Protein AF-A0A1Y2T5L2-F1 (afdb_monomer_lite)

pLDDT: mean 70.31, std 18.97, range [30.05, 97.12]

Organism: Symbiobacterium thermophilum (NCBI:txid2734)

Structure (mmCIF, N/CA/C/O backbone):
data_AF-A0A1Y2T5L2-F1
#
_entry.id   AF-A0A1Y2T5L2-F1
#
loop_
_atom_site.group_PDB
_atom_site.id
_atom_site.type_symbol
_atom_site.label_atom_id
_atom_site.label_alt_id
_atom_site.label_comp_id
_atom_site.label_asym_id
_atom_site.label_entity_id
_atom_site.label_seq_id
_atom_site.pdbx_PDB_ins_code
_atom_site.Cartn_x
_atom_site.Cartn_y
_atom_site.Cartn_z
_atom_site.occupancy
_atom_site.B_iso_or_equiv
_atom_site.auth_seq_id
_atom_site.auth_comp_id
_atom_site.auth_asym_id
_atom_site.auth_atom_id
_atom_site.pdbx_PDB_model_num
ATOM 1 N N . MET A 1 1 ? -7.684 2.996 -17.288 1.00 30.05 1 MET A N 1
ATOM 2 C CA . MET A 1 1 ? -8.161 1.602 -17.383 1.00 30.05 1 MET A CA 1
ATOM 3 C C . MET A 1 1 ? -8.360 1.089 -15.974 1.00 30.05 1 MET A C 1
ATOM 5 O O . MET A 1 1 ? -7.472 1.297 -15.152 1.00 30.05 1 MET A O 1
ATOM 9 N N . ASP A 1 2 ? -9.529 0.521 -15.686 1.00 35.41 2 ASP A N 1
ATOM 10 C CA . ASP A 1 2 ? -9.796 -0.145 -14.413 1.00 35.41 2 ASP A CA 1
ATOM 11 C C . ASP A 1 2 ? -8.797 -1.298 -14.242 1.00 35.41 2 ASP A C 1
ATOM 13 O O . ASP A 1 2 ? -8.728 -2.192 -15.078 1.00 35.41 2 ASP A O 1
ATOM 17 N N . LYS A 1 3 ? -7.963 -1.221 -13.201 1.00 44.25 3 LYS A N 1
ATOM 18 C CA . LYS A 1 3 ? -6.982 -2.259 -12.862 1.00 44.25 3 LYS A CA 1
ATOM 19 C C . LYS A 1 3 ? -7.537 -3.223 -11.809 1.00 44.25 3 LYS A C 1
ATOM 21 O O . LYS A 1 3 ? -6.756 -3.808 -11.062 1.00 44.25 3 LYS A O 1
ATOM 26 N N . SER A 1 4 ? -8.848 -3.285 -11.593 1.00 46.00 4 SER A N 1
ATOM 27 C CA . SER A 1 4 ? -9.469 -4.311 -10.750 1.00 46.00 4 SER A CA 1
ATOM 28 C C . SER A 1 4 ? -9.164 -5.716 -11.295 1.00 46.00 4 SER A C 1
ATOM 30 O O . SER A 1 4 ? -8.756 -5.874 -12.445 1.00 46.00 4 SER A O 1
ATOM 32 N N . HIS A 1 5 ? -9.274 -6.739 -10.443 1.00 49.31 5 HIS A N 1
ATOM 33 C CA . HIS A 1 5 ? -9.077 -8.124 -10.873 1.00 49.31 5 HIS A CA 1
ATOM 34 C C . HIS A 1 5 ? -10.083 -8.451 -12.000 1.00 49.31 5 HIS A C 1
ATOM 36 O O . HIS A 1 5 ? -11.286 -8.269 -11.777 1.00 49.31 5 HIS A O 1
ATOM 42 N N . PRO A 1 6 ? -9.643 -8.953 -13.175 1.00 50.06 6 PRO A N 1
ATOM 43 C CA . PRO A 1 6 ? -10.551 -9.348 -14.254 1.00 50.06 6 PRO A CA 1
ATOM 44 C C . PRO A 1 6 ? -11.437 -10.496 -13.758 1.00 50.06 6 PRO A C 1
ATOM 46 O O . PRO A 1 6 ? -10.914 -11.467 -13.233 1.00 50.06 6 PRO A O 1
ATOM 49 N N . GLY A 1 7 ? -12.763 -10.362 -13.815 1.00 49.72 7 GLY A N 1
ATOM 50 C CA . GLY A 1 7 ? -13.712 -11.285 -13.171 1.00 49.72 7 GLY A CA 1
ATOM 51 C C . GLY A 1 7 ? -13.422 -12.788 -13.358 1.00 49.72 7 GLY A C 1
ATOM 52 O O . GLY A 1 7 ? -12.797 -13.206 -14.327 1.00 49.72 7 GLY A O 1
ATOM 53 N N . LEU A 1 8 ? -13.884 -13.593 -12.396 1.00 51.19 8 LEU A N 1
ATOM 54 C CA . LEU A 1 8 ? -13.650 -15.042 -12.324 1.00 51.19 8 LEU A CA 1
ATOM 55 C C . LEU A 1 8 ? -14.124 -15.780 -13.592 1.00 51.19 8 LEU A C 1
ATOM 57 O O . LEU A 1 8 ? -15.237 -15.537 -14.063 1.00 51.19 8 LEU A O 1
ATOM 61 N N . GLY A 1 9 ? -13.307 -16.706 -14.103 1.00 44.91 9 GLY A N 1
ATOM 62 C CA . GLY A 1 9 ? -13.670 -17.604 -15.205 1.00 44.91 9 GLY A CA 1
ATOM 63 C C . GLY A 1 9 ? -14.424 -18.854 -14.727 1.00 44.91 9 GLY A C 1
ATOM 64 O O . GLY A 1 9 ? -14.373 -19.211 -13.547 1.00 44.91 9 GLY A O 1
ATOM 65 N N . ARG A 1 10 ? -15.131 -19.531 -15.644 1.00 41.88 10 ARG A N 1
ATOM 66 C CA . ARG A 1 10 ? -15.642 -20.901 -15.431 1.00 41.88 10 ARG A CA 1
ATOM 67 C C . ARG A 1 10 ? -14.549 -21.910 -15.790 1.00 41.88 10 ARG A C 1
ATOM 69 O O . ARG A 1 10 ? -13.891 -21.722 -16.807 1.00 41.88 10 ARG A O 1
ATOM 76 N N . ASP A 1 11 ? -14.380 -22.920 -14.941 1.00 43.06 11 ASP A N 1
ATOM 77 C CA . ASP A 1 11 ? -13.385 -23.997 -15.061 1.00 43.06 11 ASP A CA 1
ATOM 78 C C . ASP A 1 11 ? -13.552 -24.809 -16.360 1.00 43.06 11 ASP A C 1
ATOM 80 O O . ASP A 1 11 ? -14.679 -25.147 -16.732 1.00 43.06 11 ASP A O 1
ATOM 84 N N . ASP A 1 12 ? -12.443 -25.110 -17.043 1.00 46.12 12 ASP A N 1
ATOM 85 C CA . ASP A 1 12 ? -12.361 -25.980 -18.227 1.00 46.12 12 ASP A CA 1
ATOM 86 C C . ASP A 1 12 ? -11.704 -27.347 -17.941 1.00 46.12 12 ASP A C 1
ATOM 88 O O . ASP A 1 12 ? -11.526 -28.154 -18.857 1.00 46.12 12 ASP A O 1
ATOM 92 N N . GLY A 1 13 ? -11.420 -27.659 -16.671 1.00 40.22 13 GLY A N 1
ATOM 93 C CA . GLY A 1 13 ? -11.034 -28.997 -16.223 1.00 40.22 13 GLY A CA 1
ATOM 94 C C . GLY A 1 13 ? -9.529 -29.237 -16.097 1.00 40.22 13 GLY A C 1
ATOM 95 O O . GLY A 1 13 ? -9.103 -30.395 -16.073 1.00 40.22 13 GLY A O 1
ATOM 96 N N . SER A 1 14 ? -8.705 -28.190 -15.986 1.00 43.16 14 SER A N 1
ATOM 97 C CA . SER A 1 14 ? -7.288 -28.347 -15.634 1.00 43.16 14 SER A CA 1
ATOM 98 C C . SER A 1 14 ? -7.088 -28.265 -14.114 1.00 43.16 14 SER A C 1
ATOM 100 O O . SER A 1 14 ? -7.105 -27.202 -13.501 1.00 43.16 14 SER A O 1
ATOM 102 N N . SER A 1 15 ? -6.902 -29.417 -13.466 1.00 38.72 15 SER A N 1
ATOM 103 C CA . SER A 1 15 ? -6.674 -29.481 -12.021 1.00 38.72 15 SER A CA 1
ATOM 104 C C . SER A 1 15 ? -5.265 -28.990 -11.675 1.00 38.72 15 SER A C 1
ATOM 106 O O . SER A 1 15 ? -4.306 -29.768 -11.676 1.00 38.72 15 SER A O 1
ATOM 108 N N . SER A 1 16 ? -5.117 -27.708 -11.348 1.00 39.69 16 SER A N 1
ATOM 109 C CA . SER A 1 16 ? -4.040 -27.285 -10.459 1.00 39.69 16 SER A CA 1
ATOM 110 C C . SER A 1 16 ? -4.545 -27.404 -9.021 1.00 39.69 16 SER A C 1
ATOM 112 O O . SER A 1 16 ? -5.680 -27.035 -8.711 1.00 39.69 16 SER A O 1
ATOM 114 N N . ASN A 1 17 ? -3.707 -27.899 -8.105 1.00 39.88 17 ASN A N 1
ATOM 115 C CA . ASN A 1 17 ? -3.995 -27.888 -6.661 1.00 39.88 17 ASN A CA 1
ATOM 116 C C . ASN A 1 17 ? -4.001 -26.450 -6.077 1.00 39.88 17 ASN A C 1
ATOM 118 O O . ASN A 1 17 ? -3.741 -26.261 -4.889 1.00 39.88 17 ASN A O 1
ATOM 122 N N . GLY A 1 18 ? -4.243 -25.432 -6.914 1.00 43.47 18 GLY A N 1
ATOM 123 C CA . GLY A 1 18 ? -4.243 -24.009 -6.613 1.00 43.47 18 GLY A CA 1
ATOM 124 C C . GLY A 1 18 ? -5.444 -23.597 -5.784 1.00 43.47 18 GLY A C 1
ATOM 125 O O . GLY A 1 18 ? -6.273 -22.819 -6.230 1.00 43.47 18 GLY A O 1
ATOM 126 N N . ASN A 1 19 ? -5.525 -24.085 -4.555 1.00 42.50 19 ASN A N 1
ATOM 127 C CA . ASN A 1 19 ? -6.344 -23.425 -3.561 1.00 42.50 19 ASN A CA 1
ATOM 128 C C . ASN A 1 19 ? -5.868 -21.950 -3.468 1.00 42.50 19 ASN A C 1
ATOM 130 O O . ASN A 1 19 ? -4.695 -21.725 -3.152 1.00 42.50 19 ASN A O 1
ATOM 134 N N . PRO A 1 20 ? -6.713 -20.936 -3.746 1.00 52.78 20 PRO A N 1
ATOM 135 C CA . PRO A 1 20 ? -6.346 -19.512 -3.753 1.00 52.78 20 PRO A CA 1
ATOM 136 C C . PRO A 1 20 ? -6.000 -18.973 -2.356 1.00 52.78 20 PRO A C 1
ATOM 138 O O . PRO A 1 20 ? -5.820 -17.765 -2.193 1.00 52.78 20 PRO A O 1
ATOM 141 N N . ASP A 1 21 ? -5.932 -19.844 -1.345 1.00 50.62 21 ASP A N 1
ATOM 142 C CA . ASP A 1 21 ? -5.544 -19.531 0.030 1.00 50.62 21 ASP A CA 1
ATOM 143 C C . ASP A 1 21 ? -4.207 -18.780 0.122 1.00 50.62 21 ASP A C 1
ATOM 145 O O . ASP A 1 21 ? -3.954 -18.097 1.117 1.00 50.62 21 ASP A O 1
ATOM 149 N N . TYR A 1 22 ? -3.366 -18.865 -0.914 1.00 58.38 22 TYR A N 1
ATOM 150 C CA . TYR A 1 22 ? -2.096 -18.157 -0.982 1.00 58.38 22 TYR A CA 1
ATOM 151 C C . TYR A 1 22 ? -2.020 -17.227 -2.189 1.00 58.38 22 TYR A C 1
ATOM 153 O O . TYR A 1 22 ? -1.747 -17.634 -3.317 1.00 58.38 22 TYR A O 1
ATOM 161 N N . ILE A 1 23 ? -2.189 -15.9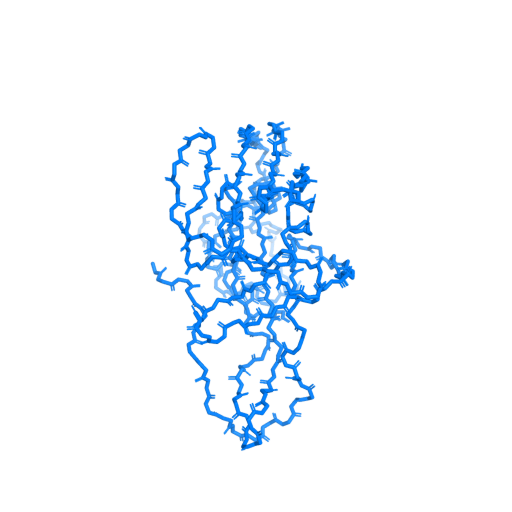34 -1.916 1.00 70.00 23 ILE A N 1
ATOM 162 C CA . ILE A 1 23 ? -1.803 -14.875 -2.844 1.00 70.00 23 ILE A CA 1
ATOM 163 C C . ILE A 1 23 ? -0.342 -14.512 -2.596 1.00 70.00 23 ILE A C 1
ATOM 165 O O . ILE A 1 23 ? 0.029 -14.080 -1.500 1.00 70.00 23 ILE A O 1
ATOM 169 N N . TYR A 1 24 ? 0.485 -14.640 -3.630 1.00 71.00 24 TYR A N 1
ATOM 170 C CA . TYR A 1 24 ? 1.881 -14.230 -3.563 1.00 71.00 24 TYR A CA 1
ATOM 171 C C . TYR A 1 24 ? 1.986 -12.726 -3.797 1.00 71.00 24 TYR A C 1
ATOM 173 O O . TYR A 1 24 ? 1.513 -12.211 -4.806 1.00 71.00 24 TYR A O 1
ATOM 181 N N . VAL A 1 25 ? 2.615 -12.009 -2.869 1.00 72.56 25 VAL A N 1
ATOM 182 C CA . VAL A 1 25 ? 2.908 -10.582 -3.037 1.00 72.56 25 VAL A CA 1
ATOM 183 C C . VAL A 1 25 ? 4.401 -10.431 -3.274 1.00 72.56 25 VAL A C 1
ATOM 185 O O . VAL A 1 25 ? 5.215 -10.720 -2.399 1.00 72.56 25 VAL A O 1
ATOM 188 N N . PHE A 1 26 ? 4.747 -9.968 -4.464 1.00 71.31 26 PHE A N 1
ATOM 189 C CA . PHE A 1 26 ? 6.095 -9.627 -4.871 1.00 71.31 26 PHE A CA 1
ATOM 190 C C . PHE A 1 26 ? 6.267 -8.123 -4.729 1.00 71.31 26 PHE A C 1
ATOM 192 O O . PHE A 1 26 ? 5.529 -7.340 -5.326 1.00 71.31 26 PHE A O 1
ATOM 199 N N . LEU A 1 27 ? 7.243 -7.709 -3.928 1.00 67.75 27 LEU A N 1
ATOM 200 C CA . LEU A 1 27 ? 7.751 -6.349 -3.987 1.00 67.75 27 LEU A CA 1
ATOM 201 C C . LEU A 1 27 ? 8.983 -6.389 -4.879 1.00 67.75 27 LEU A C 1
ATOM 203 O O . LEU A 1 27 ? 9.964 -7.052 -4.528 1.00 67.75 27 LEU A O 1
ATOM 207 N N . ASN A 1 28 ? 8.958 -5.640 -5.979 1.00 66.88 28 ASN A N 1
ATOM 208 C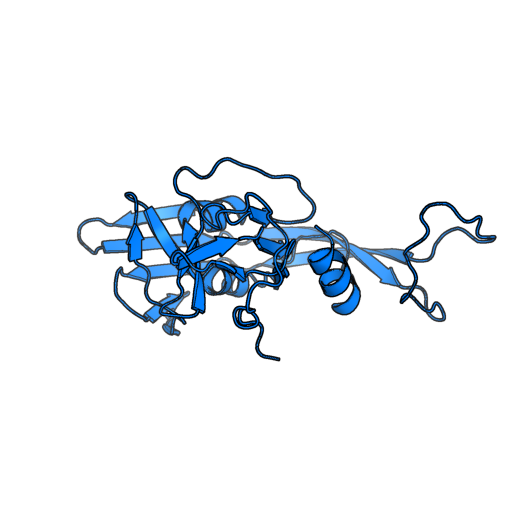 CA . ASN A 1 28 ? 10.094 -5.506 -6.887 1.00 66.88 28 ASN A CA 1
ATOM 209 C C . ASN A 1 28 ? 10.501 -6.856 -7.559 1.00 66.88 28 ASN A C 1
ATOM 211 O O . ASN A 1 28 ? 9.801 -7.849 -7.412 1.00 66.88 28 ASN A O 1
ATOM 215 N N . GLN A 1 29 ? 11.609 -6.942 -8.325 1.00 53.38 29 GLN A N 1
ATOM 216 C CA . GLN A 1 29 ? 12.073 -8.187 -9.011 1.00 53.38 29 GLN A CA 1
ATOM 217 C C . GLN A 1 29 ? 12.650 -9.232 -8.031 1.00 53.38 29 GLN A C 1
ATOM 219 O O . GLN A 1 29 ? 13.353 -10.153 -8.442 1.00 53.38 29 GLN A O 1
ATOM 224 N N . GLY A 1 30 ? 12.431 -9.076 -6.726 1.00 50.66 30 GLY A N 1
ATOM 225 C CA . GLY A 1 30 ? 12.931 -10.018 -5.737 1.00 50.66 30 GLY A CA 1
ATOM 226 C C . GLY A 1 30 ? 11.974 -11.191 -5.551 1.00 50.66 30 GLY A C 1
ATOM 227 O O . GLY A 1 30 ? 10.783 -10.985 -5.330 1.00 50.66 30 GLY A O 1
ATOM 228 N N . ASN A 1 31 ? 12.516 -12.413 -5.485 1.00 44.44 31 ASN A N 1
ATOM 229 C CA . ASN A 1 31 ? 11.876 -13.549 -4.808 1.00 44.44 31 ASN A CA 1
ATOM 230 C C . ASN A 1 31 ? 11.867 -13.301 -3.289 1.00 44.44 31 ASN A C 1
ATOM 232 O O . ASN A 1 31 ? 12.471 -14.028 -2.502 1.00 44.44 31 ASN A O 1
ATOM 236 N N . ALA A 1 32 ? 11.226 -12.221 -2.851 1.00 43.81 32 ALA A N 1
ATOM 237 C CA . ALA A 1 32 ? 11.026 -11.923 -1.445 1.00 43.81 32 ALA A CA 1
ATOM 238 C C . ALA A 1 32 ? 9.776 -12.661 -0.964 1.00 43.81 32 ALA A C 1
ATOM 240 O O . ALA A 1 32 ? 8.811 -12.045 -0.521 1.00 43.81 32 ALA A O 1
ATOM 241 N N . TRP A 1 33 ? 9.800 -13.995 -1.024 1.00 43.81 33 TRP A N 1
ATOM 242 C CA . TRP A 1 33 ? 8.847 -14.846 -0.313 1.00 43.81 33 TRP A CA 1
ATOM 243 C C . TRP A 1 33 ? 9.124 -14.754 1.195 1.00 43.81 33 TRP A C 1
ATOM 245 O O . TRP A 1 33 ? 9.485 -15.729 1.854 1.00 43.81 33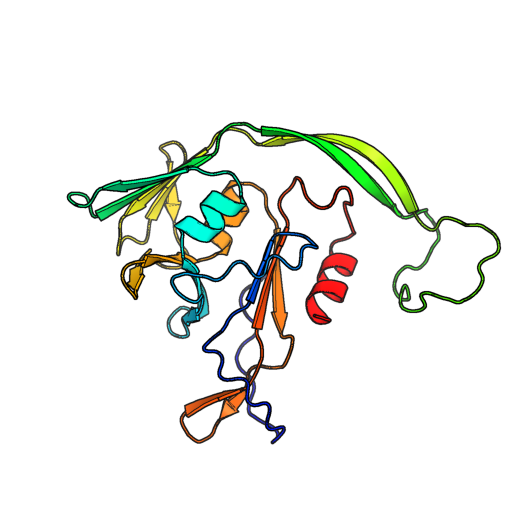 TRP A O 1
ATOM 255 N N . LYS A 1 34 ? 9.030 -13.552 1.768 1.00 48.81 34 LYS A N 1
ATOM 256 C CA . LYS A 1 34 ? 8.998 -13.407 3.216 1.00 48.81 34 LYS A CA 1
ATOM 257 C C . LYS A 1 34 ? 7.642 -13.917 3.665 1.00 48.81 34 LYS A C 1
ATOM 259 O O . LYS A 1 34 ? 6.609 -13.419 3.232 1.00 48.81 34 LYS A O 1
ATOM 264 N N . ARG A 1 35 ? 7.679 -14.962 4.493 1.00 49.47 35 ARG A N 1
ATOM 265 C CA . ARG A 1 35 ? 6.491 -15.600 5.055 1.00 49.47 35 ARG A CA 1
ATOM 266 C C . ARG A 1 35 ? 5.631 -14.540 5.724 1.00 49.47 35 ARG A C 1
ATOM 268 O O . ARG A 1 35 ? 6.082 -13.874 6.654 1.00 49.47 35 ARG A O 1
ATOM 275 N N . PHE A 1 36 ? 4.407 -14.411 5.237 1.00 62.66 36 PHE A N 1
ATOM 276 C CA . PHE A 1 36 ? 3.375 -13.709 5.964 1.00 62.66 36 PHE A CA 1
ATOM 277 C C . PHE A 1 36 ? 3.116 -14.437 7.282 1.00 62.66 36 PHE A C 1
ATOM 279 O O . PHE A 1 36 ? 3.078 -15.667 7.324 1.00 62.66 36 PHE A O 1
ATOM 286 N N . ASP A 1 37 ? 2.903 -13.680 8.346 1.00 64.50 37 ASP A N 1
ATOM 287 C CA . ASP A 1 37 ? 2.288 -14.195 9.564 1.00 64.50 37 ASP A CA 1
ATOM 288 C C . ASP A 1 37 ? 0.762 -14.356 9.407 1.00 64.50 37 ASP A C 1
ATOM 290 O O . ASP A 1 37 ? 0.168 -15.187 10.088 1.00 64.50 37 ASP A O 1
ATOM 294 N N . ALA A 1 38 ? 0.143 -13.647 8.453 1.00 71.12 38 ALA A N 1
ATOM 295 C CA . ALA A 1 38 ? -1.208 -13.913 7.954 1.00 71.12 38 ALA A CA 1
ATOM 296 C C . ALA A 1 38 ? -1.271 -13.820 6.415 1.00 71.12 38 ALA A C 1
ATOM 298 O O . ALA A 1 38 ? -0.841 -12.813 5.858 1.00 71.12 38 ALA A O 1
ATOM 299 N N . PRO A 1 39 ? -1.817 -14.816 5.697 1.00 74.00 39 PRO A N 1
ATOM 300 C CA . PRO A 1 39 ? -1.818 -14.806 4.235 1.00 74.00 39 PRO A CA 1
ATOM 301 C C . PRO A 1 39 ? -2.679 -13.671 3.658 1.00 74.00 39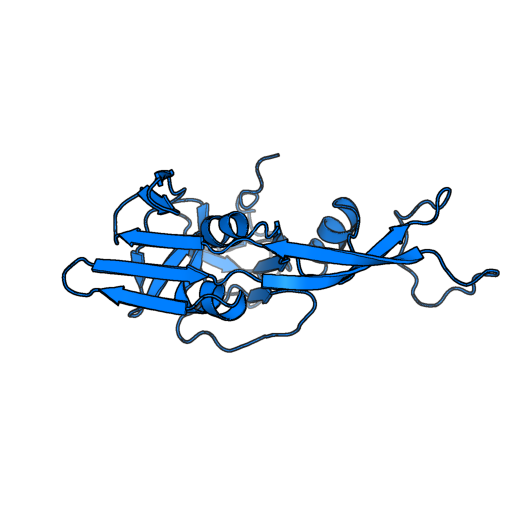 PRO A C 1
ATOM 303 O O . PRO A 1 39 ? -3.734 -13.317 4.195 1.00 74.00 39 PRO A O 1
ATOM 306 N N . ALA A 1 40 ? -2.227 -13.112 2.533 1.00 79.06 40 ALA A N 1
ATOM 307 C CA . ALA A 1 40 ? -3.064 -12.277 1.681 1.00 79.06 40 ALA A CA 1
ATOM 308 C C . ALA A 1 40 ? -4.198 -13.116 1.068 1.00 79.06 40 ALA A C 1
ATOM 310 O O . ALA A 1 40 ? -4.010 -14.297 0.792 1.00 79.06 40 ALA A O 1
ATOM 311 N N . TYR A 1 41 ? -5.364 -12.510 0.839 1.00 77.62 41 TYR A N 1
ATOM 312 C CA . TYR A 1 41 ? -6.531 -13.214 0.301 1.00 77.62 41 TYR A CA 1
ATOM 313 C C . TYR A 1 41 ? -7.357 -12.342 -0.644 1.00 77.62 41 TYR A C 1
ATOM 315 O O . TYR A 1 41 ? -7.333 -11.112 -0.561 1.00 77.62 41 TYR A O 1
ATOM 323 N N . LEU A 1 42 ? -8.113 -12.989 -1.531 1.00 77.44 42 LEU A N 1
ATOM 324 C CA . LEU A 1 42 ? -9.083 -12.330 -2.398 1.00 77.44 42 LEU A CA 1
ATOM 325 C C . LEU A 1 42 ? -10.404 -12.180 -1.642 1.00 77.44 42 LEU A C 1
ATOM 327 O O . LEU A 1 42 ? -11.055 -13.167 -1.305 1.00 77.44 42 LEU A O 1
ATOM 331 N N . ASP A 1 43 ? -10.807 -10.942 -1.378 1.00 77.38 43 ASP A N 1
ATOM 332 C CA . ASP A 1 43 ? -12.137 -10.636 -0.873 1.00 77.38 43 ASP A CA 1
ATOM 333 C C . ASP A 1 43 ? -13.097 -10.516 -2.059 1.00 77.38 43 ASP A C 1
ATOM 335 O O . ASP A 1 43 ? -13.112 -9.511 -2.775 1.00 77.38 43 ASP A O 1
ATOM 339 N N . THR A 1 44 ? -13.879 -11.571 -2.286 1.00 75.88 44 THR A N 1
ATOM 340 C CA . THR A 1 44 ? -14.841 -11.654 -3.393 1.00 75.88 44 THR A CA 1
ATOM 341 C C . THR A 1 44 ? -16.068 -10.769 -3.184 1.00 75.88 44 THR A C 1
ATOM 343 O O . THR A 1 44 ? -16.761 -10.479 -4.155 1.00 75.88 44 THR A O 1
ATOM 346 N N . THR A 1 45 ? -16.319 -10.283 -1.961 1.00 77.62 45 THR A N 1
ATOM 347 C CA . THR A 1 45 ? -17.455 -9.390 -1.672 1.00 77.62 45 THR A CA 1
ATOM 348 C C . THR A 1 45 ? -17.229 -7.983 -2.217 1.00 77.62 45 THR A C 1
ATOM 350 O O . THR A 1 45 ? -18.164 -7.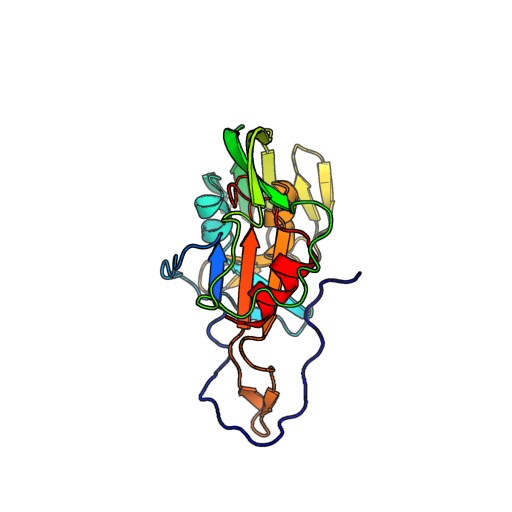335 -2.678 1.00 77.62 45 THR A O 1
ATOM 353 N N . VAL A 1 46 ? -15.970 -7.537 -2.220 1.00 75.69 46 VAL A N 1
ATOM 354 C CA . VAL A 1 46 ? -15.544 -6.223 -2.732 1.00 75.69 46 VAL A CA 1
ATOM 355 C C . VAL A 1 46 ? -14.653 -6.333 -3.973 1.00 75.69 46 VAL A C 1
ATOM 357 O O . VAL A 1 46 ? -14.194 -5.324 -4.503 1.00 75.69 46 VAL A O 1
ATOM 360 N N . ASN A 1 47 ? -14.389 -7.556 -4.440 1.00 78.38 47 ASN A N 1
ATOM 361 C CA . ASN A 1 47 ? -13.471 -7.871 -5.534 1.00 78.38 47 ASN A CA 1
ATOM 362 C C . ASN A 1 47 ? -12.108 -7.159 -5.381 1.00 78.38 47 ASN A C 1
ATOM 364 O O . ASN A 1 47 ? -11.655 -6.417 -6.263 1.00 78.38 47 ASN A O 1
ATOM 368 N N . ARG A 1 48 ? -11.477 -7.315 -4.209 1.00 79.69 48 ARG A N 1
ATOM 369 C CA . ARG A 1 48 ? -10.160 -6.738 -3.885 1.00 79.69 48 ARG A CA 1
ATOM 370 C C . ARG A 1 48 ? -9.275 -7.760 -3.192 1.00 79.69 48 ARG A C 1
ATOM 372 O O . ARG A 1 48 ? -9.727 -8.483 -2.311 1.00 79.69 48 ARG A O 1
ATOM 379 N N . VAL A 1 49 ? -7.985 -7.759 -3.521 1.00 79.94 49 VAL A N 1
ATOM 380 C CA . VAL A 1 49 ? -7.002 -8.475 -2.703 1.00 79.94 49 VAL A CA 1
ATOM 381 C C . VAL A 1 49 ? -6.682 -7.665 -1.463 1.00 79.94 49 VAL A C 1
ATOM 383 O O . VAL A 1 49 ? -6.332 -6.480 -1.533 1.00 79.94 49 VAL A O 1
ATOM 386 N N . ARG A 1 50 ? -6.772 -8.349 -0.331 1.00 84.44 50 ARG A N 1
ATOM 387 C CA . ARG A 1 50 ? -6.425 -7.835 0.978 1.00 84.44 50 ARG A CA 1
ATOM 388 C C . ARG A 1 50 ? -5.106 -8.427 1.435 1.00 84.44 50 ARG A C 1
ATOM 390 O O . ARG A 1 50 ? -4.870 -9.626 1.322 1.00 84.44 50 ARG A O 1
ATOM 397 N N . VAL A 1 51 ? -4.264 -7.566 1.982 1.00 84.44 51 VAL A N 1
ATOM 398 C CA . VAL A 1 51 ? -2.916 -7.897 2.454 1.00 84.44 51 VAL A CA 1
ATOM 399 C C . VAL A 1 51 ? -2.747 -7.413 3.893 1.00 84.44 51 VAL A C 1
ATOM 401 O O . VAL A 1 51 ? -3.376 -6.412 4.261 1.00 84.44 51 VAL A O 1
ATOM 404 N N . PRO A 1 52 ? -1.904 -8.068 4.710 1.00 88.00 52 PRO A N 1
ATOM 405 C CA . PRO A 1 52 ? -1.569 -7.555 6.031 1.00 88.00 52 PRO A CA 1
ATOM 406 C C . PRO A 1 52 ? -0.883 -6.199 5.897 1.00 88.00 52 PRO A C 1
ATOM 408 O O . PRO A 1 52 ? 0.141 -6.074 5.222 1.00 88.00 52 PRO A O 1
ATOM 411 N N . ILE A 1 53 ? -1.437 -5.176 6.548 1.00 89.12 53 ILE A N 1
ATOM 412 C CA . ILE A 1 53 ? -0.957 -3.802 6.386 1.00 89.12 53 ILE A CA 1
ATOM 413 C C . ILE A 1 53 ? 0.504 -3.656 6.800 1.00 89.12 53 ILE A C 1
ATOM 415 O O . ILE A 1 53 ? 1.296 -3.061 6.076 1.00 89.12 53 ILE A O 1
ATOM 419 N N . ARG A 1 54 ? 0.870 -4.261 7.936 1.00 87.12 54 ARG A N 1
ATOM 420 C CA . ARG A 1 54 ? 2.220 -4.188 8.496 1.00 87.12 54 ARG A CA 1
ATOM 421 C C . ARG A 1 54 ? 3.262 -4.655 7.488 1.00 87.12 54 ARG A C 1
ATOM 423 O O . ARG A 1 54 ? 4.249 -3.967 7.280 1.00 87.12 54 ARG A O 1
ATOM 430 N N . PHE A 1 55 ? 2.988 -5.768 6.816 1.00 80.00 55 PHE A N 1
ATOM 431 C CA . PHE A 1 55 ? 3.881 -6.342 5.822 1.00 80.00 55 PHE A CA 1
ATOM 432 C C . PHE A 1 55 ? 4.157 -5.374 4.667 1.00 80.00 55 PHE A C 1
ATOM 434 O O . PHE A 1 55 ? 5.311 -5.041 4.410 1.00 80.00 55 PHE A O 1
ATOM 441 N N . VAL A 1 56 ? 3.109 -4.885 3.995 1.00 79.75 56 VAL A N 1
ATOM 442 C CA . VAL A 1 56 ? 3.285 -3.998 2.833 1.00 79.75 56 VAL A CA 1
ATOM 443 C C . VAL A 1 56 ? 3.939 -2.686 3.246 1.00 79.75 56 VAL A C 1
ATOM 445 O O . VAL A 1 56 ? 4.866 -2.230 2.581 1.00 79.75 56 VAL A O 1
ATOM 448 N N . SER A 1 57 ? 3.513 -2.110 4.369 1.00 85.62 57 SER A N 1
ATOM 449 C CA . SER A 1 57 ? 4.093 -0.875 4.885 1.00 85.62 57 SER A CA 1
ATOM 450 C C . SER A 1 57 ? 5.575 -1.033 5.228 1.00 85.62 57 SER A C 1
ATOM 452 O O . SER A 1 57 ? 6.380 -0.244 4.742 1.00 85.62 57 SER A O 1
ATOM 454 N N . GLU A 1 58 ? 5.963 -2.061 5.984 1.00 83.25 58 GLU A N 1
ATOM 455 C CA . GLU A 1 58 ? 7.360 -2.287 6.382 1.00 83.25 58 GLU A CA 1
ATOM 456 C C . GLU A 1 58 ? 8.262 -2.615 5.193 1.00 83.25 58 GLU A C 1
ATOM 458 O O . GLU A 1 58 ? 9.371 -2.088 5.093 1.00 83.25 58 GLU A O 1
ATOM 463 N N . MET A 1 59 ? 7.792 -3.432 4.245 1.00 77.12 59 MET A N 1
ATOM 464 C CA . MET A 1 59 ? 8.557 -3.716 3.029 1.00 77.12 59 MET A CA 1
ATOM 465 C C . MET A 1 59 ? 8.807 -2.458 2.191 1.00 77.12 59 MET A C 1
ATOM 467 O O . MET A 1 59 ? 9.851 -2.337 1.551 1.00 77.12 59 MET A O 1
ATOM 471 N N . MET A 1 60 ? 7.869 -1.511 2.211 1.00 79.00 60 MET A N 1
ATOM 472 C CA . MET A 1 60 ? 7.997 -0.210 1.556 1.00 79.00 60 MET A CA 1
ATOM 473 C C . MET A 1 60 ? 8.768 0.821 2.404 1.00 79.00 60 MET A C 1
ATOM 475 O O . MET A 1 60 ? 8.888 1.974 1.997 1.00 79.00 60 MET A O 1
ATOM 479 N N . GLY A 1 61 ? 9.326 0.416 3.551 1.00 82.75 61 GLY A N 1
ATOM 480 C CA . GLY A 1 61 ? 10.140 1.260 4.432 1.00 82.75 61 GLY A CA 1
ATOM 481 C C . GLY A 1 61 ? 9.346 2.084 5.449 1.00 82.75 61 GLY A C 1
ATOM 482 O O . GLY A 1 61 ? 9.912 2.977 6.076 1.00 82.75 61 GLY A O 1
ATOM 483 N N . GLY A 1 62 ? 8.052 1.814 5.607 1.00 88.56 62 GLY A N 1
ATOM 484 C CA . GLY A 1 62 ? 7.182 2.460 6.584 1.00 88.56 62 GLY A CA 1
ATOM 485 C C . GLY A 1 62 ? 7.237 1.801 7.960 1.00 88.56 62 GLY A C 1
ATOM 486 O O . GLY A 1 62 ? 7.461 0.602 8.096 1.00 88.56 62 GLY A O 1
ATOM 487 N N . GLN A 1 63 ? 6.985 2.593 8.993 1.00 91.94 63 GLN A N 1
ATOM 488 C CA . GLN A 1 63 ? 6.829 2.144 10.374 1.00 91.94 63 GLN A CA 1
ATOM 489 C C . GLN A 1 63 ? 5.344 2.069 10.712 1.00 91.94 63 GLN A C 1
ATOM 491 O O . GLN A 1 63 ? 4.591 2.970 10.345 1.00 91.94 63 GLN A O 1
ATOM 496 N N . VAL A 1 64 ? 4.918 1.020 11.416 1.00 92.31 64 VAL A N 1
ATOM 497 C CA . VAL A 1 64 ? 3.502 0.791 11.728 1.00 92.31 64 VAL A CA 1
ATOM 498 C C . VAL A 1 64 ? 3.280 0.743 13.231 1.00 92.31 64 VAL A C 1
ATOM 500 O O . VAL A 1 64 ? 3.887 -0.066 13.930 1.00 92.31 64 VAL A O 1
ATOM 503 N N . SER A 1 65 ? 2.356 1.564 13.719 1.00 94.56 65 SER A N 1
ATOM 504 C CA . SER A 1 65 ? 1.855 1.530 15.090 1.00 94.56 65 SER A CA 1
ATOM 505 C C . SER A 1 65 ? 0.362 1.210 15.120 1.00 94.56 65 SER A C 1
ATOM 507 O O . SER A 1 65 ? -0.367 1.411 14.145 1.00 94.56 65 SER A O 1
ATOM 509 N N . TRP A 1 66 ? -0.081 0.654 16.244 1.00 94.00 66 TRP A N 1
ATOM 510 C CA . TRP A 1 66 ? -1.464 0.256 16.468 1.00 94.00 66 TRP A CA 1
ATOM 511 C C . TRP A 1 66 ? -1.970 0.850 17.780 1.00 94.00 66 TRP A C 1
ATOM 513 O O . TRP A 1 66 ? -1.327 0.697 18.816 1.00 94.00 66 TRP A O 1
ATOM 523 N N . ASP A 1 67 ? -3.116 1.516 17.716 1.00 94.94 67 ASP A N 1
ATOM 524 C CA . ASP A 1 67 ? -3.878 2.031 18.849 1.00 94.94 67 ASP A CA 1
ATOM 525 C C . ASP A 1 67 ? -5.094 1.125 19.065 1.00 94.94 67 ASP A C 1
ATOM 527 O O . ASP A 1 67 ? -6.033 1.120 18.265 1.00 94.94 67 ASP A O 1
ATOM 531 N N . GLU A 1 68 ? -5.065 0.353 20.151 1.00 91.88 68 GLU A N 1
ATOM 532 C CA . GLU A 1 68 ? -6.142 -0.568 20.517 1.00 91.88 68 GLU A CA 1
ATOM 533 C C . GLU A 1 68 ? -7.425 0.171 20.911 1.00 91.88 68 GLU A C 1
ATOM 535 O O . GLU A 1 68 ? -8.515 -0.238 20.515 1.00 91.88 68 GLU A O 1
ATOM 540 N N . THR A 1 69 ? -7.304 1.301 21.614 1.00 93.19 69 THR A N 1
ATOM 541 C CA . THR A 1 69 ? -8.462 2.047 22.130 1.00 93.19 69 THR A CA 1
ATOM 542 C C . THR A 1 69 ? -9.236 2.688 20.984 1.00 93.19 69 THR A C 1
ATOM 544 O O . THR A 1 69 ? -10.461 2.611 20.927 1.00 93.19 69 THR A O 1
ATOM 547 N N . GLY A 1 70 ? -8.519 3.305 20.044 1.00 91.75 70 GLY A N 1
ATOM 548 C CA . GLY A 1 70 ? -9.112 3.920 18.861 1.00 91.75 70 GLY A CA 1
ATOM 549 C C . GLY A 1 70 ? -9.348 2.961 17.696 1.00 91.75 70 GLY A C 1
ATOM 550 O O . GLY A 1 70 ? -9.890 3.403 16.687 1.00 91.75 70 GLY A O 1
ATOM 551 N N . ARG A 1 71 ? -8.921 1.690 17.793 1.00 96.06 71 ARG A N 1
ATOM 552 C CA . ARG A 1 71 ? -8.870 0.729 16.673 1.00 96.06 71 ARG A CA 1
ATOM 553 C C . ARG A 1 71 ? -8.231 1.361 15.427 1.00 96.06 71 ARG A C 1
ATOM 555 O O . ARG A 1 71 ? -8.795 1.313 14.330 1.00 96.06 71 ARG A O 1
ATOM 562 N N . ARG A 1 72 ? -7.071 2.002 15.612 1.00 96.00 72 ARG A N 1
ATOM 563 C CA . ARG A 1 72 ? -6.361 2.760 14.569 1.00 96.00 72 ARG A CA 1
ATOM 564 C C . ARG A 1 72 ? -5.000 2.154 14.246 1.00 96.00 72 ARG A C 1
ATOM 566 O O . ARG A 1 72 ? -4.197 1.907 15.140 1.00 96.00 72 ARG A O 1
ATOM 573 N N . VAL A 1 73 ? -4.714 1.979 12.957 1.00 95.81 73 VAL A N 1
ATOM 574 C CA . VAL A 1 73 ? -3.346 1.814 12.447 1.00 95.81 73 VAL A CA 1
ATOM 575 C C . VAL A 1 73 ? -2.813 3.191 12.099 1.00 95.81 73 VAL A C 1
ATOM 577 O O . VAL A 1 73 ? -3.481 3.923 11.369 1.00 95.81 73 VAL A O 1
ATOM 580 N N . THR A 1 74 ? -1.591 3.497 12.511 1.00 95.81 74 THR A N 1
ATOM 581 C CA . THR A 1 74 ? -0.842 4.627 11.959 1.00 95.81 74 THR A CA 1
ATOM 582 C C . THR A 1 74 ? 0.398 4.103 11.257 1.00 95.81 74 THR A C 1
ATOM 584 O O . THR A 1 74 ? 1.139 3.288 11.800 1.00 95.81 74 THR A O 1
ATOM 587 N N . ILE A 1 75 ? 0.618 4.568 10.034 1.00 95.06 75 ILE A N 1
ATOM 588 C CA . ILE A 1 75 ? 1.776 4.233 9.217 1.00 95.06 75 ILE A CA 1
ATOM 589 C C . ILE A 1 75 ? 2.543 5.520 8.973 1.00 95.06 75 ILE A C 1
ATOM 591 O O . ILE A 1 75 ? 1.975 6.495 8.480 1.00 95.06 75 ILE A O 1
ATOM 595 N N . HIS A 1 76 ? 3.829 5.511 9.291 1.00 95.19 76 HIS A N 1
ATOM 596 C CA . HIS A 1 76 ? 4.733 6.608 8.998 1.00 95.19 76 HIS A CA 1
ATOM 597 C C . HIS A 1 76 ? 5.776 6.154 7.980 1.00 95.19 76 HIS A C 1
ATOM 599 O O . HIS A 1 76 ? 6.603 5.288 8.269 1.00 95.19 76 HIS A O 1
ATOM 605 N N . PHE A 1 77 ? 5.743 6.743 6.792 1.00 92.25 77 PHE A N 1
ATOM 606 C CA . PHE A 1 77 ? 6.807 6.616 5.809 1.00 92.25 77 PHE A CA 1
ATOM 607 C C . PHE A 1 77 ? 7.747 7.816 5.939 1.00 92.25 77 PHE A C 1
ATOM 609 O O . PHE A 1 77 ? 7.289 8.953 5.792 1.00 92.25 77 PHE A O 1
ATOM 616 N N . PRO A 1 78 ? 9.048 7.599 6.187 1.00 91.62 78 PRO A N 1
ATOM 617 C CA . PRO A 1 78 ? 10.018 8.681 6.159 1.00 91.62 78 PRO A CA 1
ATOM 618 C C . PRO A 1 78 ? 10.217 9.190 4.725 1.00 91.62 78 PRO A C 1
ATOM 620 O O . PRO A 1 78 ? 9.976 8.472 3.752 1.00 91.62 78 PRO A O 1
ATOM 623 N N . ALA A 1 79 ? 10.702 10.425 4.587 1.00 91.19 79 ALA A N 1
ATOM 624 C CA . ALA A 1 79 ? 11.169 10.913 3.296 1.00 91.19 79 ALA A CA 1
ATOM 625 C C . ALA A 1 79 ? 12.405 10.112 2.861 1.00 91.19 79 ALA A C 1
ATOM 627 O O . ALA A 1 79 ? 13.319 9.883 3.657 1.00 91.19 79 ALA A O 1
ATOM 628 N N . VAL A 1 80 ? 12.437 9.690 1.600 1.00 86.88 80 VAL A N 1
ATOM 629 C CA . VAL A 1 80 ? 13.525 8.877 1.049 1.00 86.88 80 VAL A CA 1
ATOM 630 C C . VAL A 1 80 ? 13.961 9.479 -0.276 1.00 86.88 80 VAL A C 1
ATOM 632 O O . VAL A 1 80 ? 13.140 9.670 -1.166 1.00 86.88 80 VAL A O 1
ATOM 635 N N . THR A 1 81 ? 15.259 9.729 -0.419 1.00 87.75 81 THR A N 1
ATOM 636 C CA . THR A 1 81 ? 15.894 10.094 -1.690 1.00 87.75 81 THR A CA 1
ATOM 637 C C . THR A 1 81 ? 16.919 9.030 -2.032 1.00 87.75 81 THR A C 1
ATOM 639 O O . THR A 1 81 ? 17.703 8.631 -1.168 1.00 87.75 81 THR A O 1
ATOM 642 N N . ARG A 1 82 ? 16.887 8.536 -3.269 1.00 83.06 82 ARG A N 1
ATOM 643 C CA . ARG A 1 82 ? 17.815 7.523 -3.773 1.00 83.06 82 ARG A CA 1
ATOM 644 C C . ARG A 1 82 ? 18.157 7.804 -5.223 1.00 83.06 82 ARG A C 1
ATOM 646 O O . ARG A 1 82 ? 17.274 8.165 -6.001 1.00 83.06 82 ARG A O 1
ATOM 653 N N . ASP A 1 83 ? 19.405 7.548 -5.576 1.00 80.88 83 ASP A N 1
ATOM 654 C CA . ASP A 1 83 ? 19.801 7.453 -6.970 1.00 80.88 83 ASP A CA 1
ATOM 655 C C . ASP A 1 83 ? 19.380 6.085 -7.504 1.00 80.88 83 ASP A C 1
ATOM 657 O O . ASP A 1 83 ? 19.635 5.034 -6.905 1.00 80.88 83 ASP A O 1
ATOM 661 N N . VAL A 1 84 ? 18.636 6.117 -8.601 1.00 75.25 84 VAL A N 1
ATOM 662 C CA . VAL A 1 84 ? 18.175 4.948 -9.335 1.00 75.25 84 VAL A CA 1
ATOM 663 C C . VAL A 1 84 ? 18.721 5.036 -10.748 1.00 75.25 84 VAL A C 1
ATOM 665 O O . VAL A 1 84 ? 18.877 6.116 -11.299 1.00 75.25 84 VAL A O 1
ATOM 668 N N . MET A 1 85 ? 18.995 3.903 -11.373 1.00 66.25 85 MET A N 1
ATOM 669 C CA . MET A 1 85 ? 19.233 3.873 -12.808 1.00 66.25 85 MET A CA 1
ATOM 670 C C . MET A 1 85 ? 17.867 3.905 -13.496 1.00 66.25 85 MET A C 1
ATOM 672 O O . MET A 1 85 ? 16.840 3.580 -12.901 1.00 66.25 85 MET A O 1
ATOM 676 N N . LYS A 1 86 ? 17.823 4.305 -14.751 1.00 67.00 86 LYS A N 1
ATOM 677 C CA . LYS A 1 86 ? 16.644 4.243 -15.597 1.00 67.00 86 LYS A CA 1
ATOM 678 C C . LYS A 1 86 ? 17.053 3.560 -16.889 1.00 67.00 86 LYS A C 1
ATOM 680 O O . LYS A 1 86 ? 17.986 3.994 -17.549 1.00 67.00 86 LYS A O 1
ATOM 685 N N . VAL A 1 87 ? 16.355 2.484 -17.242 1.00 64.81 87 VAL A N 1
ATOM 686 C CA . VAL A 1 87 ? 16.469 1.856 -18.561 1.00 64.81 87 VAL A CA 1
ATOM 687 C C . VAL A 1 87 ? 15.714 2.699 -19.558 1.00 64.81 87 VAL A C 1
ATOM 689 O O . VAL A 1 87 ? 14.538 2.997 -19.356 1.00 64.81 87 VAL A O 1
ATOM 692 N N . ILE A 1 88 ? 16.394 3.044 -20.639 1.00 66.75 88 ILE A N 1
ATOM 693 C CA . ILE A 1 88 ? 15.805 3.744 -21.763 1.00 66.75 88 ILE A CA 1
ATOM 694 C C . ILE A 1 88 ? 15.903 2.829 -22.982 1.00 66.75 88 ILE A C 1
ATOM 696 O O . ILE A 1 88 ? 17.005 2.370 -23.301 1.00 66.75 88 ILE A O 1
ATOM 700 N N . PRO A 1 89 ? 14.772 2.511 -23.639 1.00 65.75 89 PRO A N 1
ATOM 701 C CA . PRO A 1 89 ? 14.800 1.802 -24.906 1.00 65.75 89 PRO A CA 1
ATOM 702 C C . PRO A 1 89 ? 15.493 2.661 -25.965 1.00 65.75 89 PRO A C 1
ATOM 704 O O . PRO A 1 89 ? 15.166 3.832 -26.146 1.00 65.75 89 PRO A O 1
ATOM 707 N N . THR A 1 90 ? 16.447 2.066 -26.667 1.00 68.94 90 THR A N 1
ATOM 708 C CA . THR A 1 90 ? 17.002 2.599 -27.908 1.00 68.94 90 THR A CA 1
ATOM 709 C C . THR A 1 90 ? 15.902 2.801 -28.961 1.00 68.94 90 THR A C 1
ATOM 711 O O . THR A 1 90 ? 15.130 1.900 -29.283 1.00 68.94 90 THR A O 1
ATOM 714 N N . GLU A 1 91 ? 15.836 3.997 -29.536 1.00 66.06 91 GLU A N 1
ATOM 715 C CA . GLU A 1 91 ? 14.881 4.309 -30.600 1.00 66.06 91 GLU A CA 1
ATOM 716 C C . GLU A 1 91 ? 15.062 3.381 -31.821 1.00 66.06 91 GLU A C 1
ATOM 718 O O . GLU A 1 91 ? 16.182 3.012 -32.176 1.00 66.06 91 GLU A O 1
ATOM 723 N N . GLY A 1 92 ? 13.955 2.992 -32.464 1.00 61.69 92 GLY A N 1
ATOM 724 C CA . GLY A 1 92 ? 13.966 2.190 -33.695 1.00 61.69 92 GLY A CA 1
ATOM 725 C C . GLY A 1 92 ? 13.961 0.668 -33.509 1.00 61.69 92 GLY A C 1
ATOM 726 O O . GLY A 1 92 ? 13.925 -0.051 -34.505 1.00 61.69 92 GLY A O 1
ATOM 727 N N . TYR A 1 93 ? 13.954 0.165 -32.273 1.00 57.53 93 TYR A N 1
ATOM 728 C CA . TYR A 1 93 ? 13.721 -1.255 -31.998 1.00 57.53 93 TYR A CA 1
ATOM 729 C C . TYR A 1 93 ? 12.238 -1.530 -31.734 1.00 57.53 93 TYR A C 1
ATOM 731 O O . TYR A 1 93 ? 11.601 -0.826 -30.950 1.00 57.53 93 TYR A O 1
ATOM 739 N N . ASP A 1 94 ? 11.703 -2.576 -32.370 1.00 56.75 94 ASP A N 1
ATOM 740 C CA . ASP A 1 94 ? 10.425 -3.158 -31.972 1.00 56.75 94 ASP A CA 1
ATOM 741 C C . ASP A 1 94 ? 10.668 -4.119 -30.805 1.00 56.75 94 ASP A C 1
ATOM 743 O O . ASP A 1 94 ? 11.412 -5.097 -30.904 1.00 56.75 94 ASP A O 1
ATOM 747 N N . TYR A 1 95 ? 10.108 -3.769 -29.656 1.00 56.19 95 TYR A N 1
ATOM 748 C CA . TYR A 1 95 ? 10.370 -4.439 -28.390 1.00 56.19 95 TYR A CA 1
ATOM 749 C C . TYR A 1 95 ? 9.316 -5.490 -28.036 1.00 56.19 95 TYR A C 1
ATOM 751 O O . TYR A 1 95 ? 9.367 -6.062 -26.943 1.00 56.19 95 TYR A O 1
ATOM 759 N N . THR A 1 96 ? 8.365 -5.749 -28.936 1.00 52.31 96 THR A N 1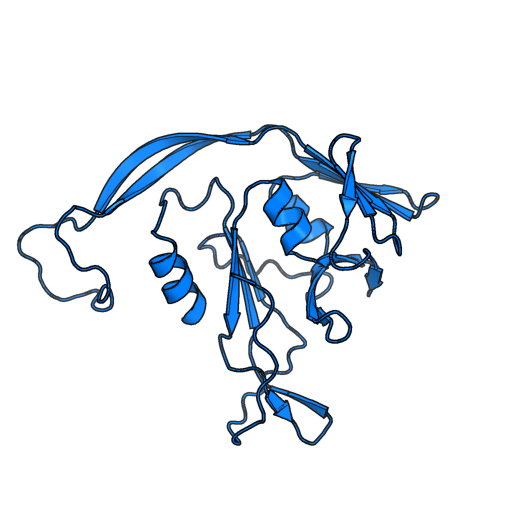
ATOM 760 C CA . THR A 1 96 ? 7.319 -6.757 -28.743 1.00 52.31 96 THR A CA 1
ATOM 761 C C . THR A 1 96 ? 7.875 -8.172 -28.586 1.00 52.31 96 THR A C 1
ATOM 763 O O . THR A 1 96 ? 7.237 -8.959 -27.896 1.00 52.31 96 THR A O 1
ATOM 766 N N . ASP A 1 97 ? 9.082 -8.457 -29.102 1.00 46.16 97 ASP A N 1
ATOM 767 C CA . ASP A 1 97 ? 9.702 -9.794 -29.131 1.00 46.16 97 ASP A CA 1
ATOM 768 C C . ASP A 1 97 ? 11.024 -9.905 -28.342 1.00 46.16 97 ASP A C 1
ATOM 770 O O . ASP A 1 97 ? 11.996 -10.529 -28.771 1.00 46.16 97 ASP A O 1
ATOM 774 N N . LEU A 1 98 ? 11.096 -9.351 -27.127 1.00 49.16 98 LEU A N 1
ATOM 775 C CA . LEU A 1 98 ? 12.214 -9.604 -26.190 1.00 49.16 98 LEU A CA 1
ATOM 776 C C . LEU A 1 98 ? 12.219 -11.047 -25.615 1.00 49.16 98 LEU A C 1
ATOM 778 O O . LEU A 1 98 ? 12.623 -11.257 -24.471 1.00 49.16 98 LEU A O 1
ATOM 782 N N . PHE A 1 99 ? 11.737 -12.032 -26.377 1.00 46.38 99 PHE A N 1
ATOM 783 C CA . PHE A 1 99 ? 11.515 -13.411 -25.935 1.00 46.38 99 PHE A CA 1
ATOM 784 C C . PHE A 1 99 ? 12.708 -14.348 -26.137 1.00 46.38 99 PHE A C 1
ATOM 786 O O . PHE A 1 99 ? 12.714 -15.403 -25.507 1.00 46.38 99 PHE A O 1
ATOM 793 N N . ASP A 1 100 ? 13.719 -13.959 -26.918 1.00 44.59 100 ASP A N 1
ATOM 794 C CA . ASP A 1 100 ? 14.929 -14.765 -27.107 1.00 44.59 100 ASP A CA 1
ATOM 795 C C . ASP A 1 100 ? 16.125 -14.191 -26.341 1.00 44.59 100 ASP A C 1
ATOM 797 O O . ASP A 1 100 ? 16.647 -13.117 -26.645 1.00 44.59 100 ASP A O 1
ATOM 801 N N . TYR A 1 101 ? 16.541 -14.925 -25.308 1.00 43.62 101 TYR A N 1
ATOM 802 C CA . TYR A 1 101 ? 17.689 -14.615 -24.449 1.00 43.62 101 TYR A CA 1
ATOM 803 C C . TYR A 1 101 ? 19.038 -14.876 -25.154 1.00 43.62 101 TYR A C 1
ATOM 805 O O . TYR A 1 101 ? 20.056 -14.337 -24.723 1.00 43.62 101 TYR A O 1
ATOM 813 N N . GLU A 1 102 ? 19.053 -15.634 -26.257 1.00 43.06 102 GLU A N 1
ATOM 814 C CA . GLU A 1 102 ? 20.283 -16.238 -26.793 1.00 43.06 102 GLU A CA 1
ATOM 815 C C . GLU A 1 102 ? 20.535 -16.082 -28.303 1.00 43.06 102 GLU A C 1
ATOM 817 O O . GLU A 1 102 ? 21.519 -16.629 -28.803 1.00 43.06 102 GLU A O 1
ATOM 822 N N . GLU A 1 103 ? 19.747 -15.309 -29.055 1.00 43.78 103 GLU A N 1
ATOM 823 C CA . GLU A 1 103 ? 20.027 -15.144 -30.488 1.00 43.78 103 GLU A CA 1
ATOM 824 C C . GLU A 1 103 ? 20.996 -13.973 -30.753 1.00 43.78 103 GLU A C 1
ATOM 826 O O . GLU A 1 103 ? 20.715 -12.811 -30.465 1.00 43.78 103 GLU A O 1
ATOM 831 N N . TYR A 1 104 ? 22.187 -14.316 -31.257 1.00 45.09 104 TYR A N 1
ATOM 832 C CA . TYR A 1 104 ? 23.322 -13.451 -31.605 1.00 45.09 104 TYR A CA 1
ATOM 833 C C . TYR A 1 104 ? 22.914 -12.122 -32.275 1.00 45.09 104 TYR A C 1
ATOM 835 O O . TYR A 1 104 ? 22.416 -12.111 -33.400 1.00 45.09 104 TYR A O 1
ATOM 843 N N . LEU A 1 105 ? 23.221 -10.982 -31.639 1.00 47.56 105 LEU A N 1
ATOM 844 C CA . LEU A 1 105 ? 22.985 -9.649 -32.212 1.00 47.56 105 LEU A CA 1
ATOM 845 C C . LEU A 1 105 ? 24.298 -8.909 -32.514 1.00 47.56 105 LEU A C 1
ATOM 847 O O . LEU A 1 105 ? 25.195 -8.912 -31.668 1.00 47.56 105 LEU A O 1
ATOM 851 N N . PRO A 1 106 ? 24.413 -8.197 -33.656 1.00 43.81 106 PRO A N 1
ATOM 852 C CA . PRO A 1 106 ? 25.688 -7.618 -34.082 1.00 43.81 106 PRO A CA 1
ATOM 853 C C . PRO A 1 106 ? 26.175 -6.441 -33.224 1.00 43.81 106 PRO A C 1
ATOM 855 O O . PRO A 1 106 ? 27.365 -6.164 -33.246 1.00 43.81 106 PRO A O 1
ATOM 858 N N . ASN A 1 107 ? 25.296 -5.763 -32.464 1.00 50.44 107 ASN A N 1
ATOM 859 C CA . ASN A 1 107 ? 25.609 -4.508 -31.755 1.00 50.44 107 ASN A CA 1
ATOM 860 C C . ASN A 1 107 ? 24.935 -4.388 -30.361 1.00 50.44 107 ASN A C 1
ATOM 862 O O . ASN A 1 107 ? 24.240 -3.418 -30.069 1.00 50.44 107 ASN A O 1
ATOM 866 N N . GLY A 1 108 ? 25.139 -5.380 -29.492 1.00 52.66 108 GLY A N 1
ATOM 867 C CA . GLY A 1 108 ? 25.314 -5.228 -28.033 1.00 52.66 108 GLY A CA 1
ATOM 868 C C . GLY A 1 108 ? 24.186 -4.726 -27.109 1.00 52.66 108 GLY A C 1
ATOM 869 O O . GLY A 1 108 ? 23.934 -5.381 -26.099 1.00 52.66 108 GLY A O 1
ATOM 870 N N . HIS A 1 109 ? 23.531 -3.582 -27.347 1.00 54.22 109 HIS A N 1
ATOM 871 C CA . HIS A 1 109 ? 22.709 -2.934 -26.304 1.00 54.22 109 HIS A CA 1
ATOM 872 C C . HIS A 1 109 ? 21.376 -2.364 -26.831 1.00 54.22 109 HIS A C 1
ATOM 874 O O . HIS A 1 109 ? 21.320 -1.296 -27.434 1.00 54.22 109 HIS A O 1
ATOM 880 N N . ARG A 1 110 ? 20.269 -3.073 -26.544 1.00 61.03 110 ARG A N 1
ATOM 881 C CA . ARG A 1 110 ? 18.873 -2.641 -26.805 1.00 61.03 110 ARG A CA 1
ATOM 882 C C . ARG A 1 110 ? 18.361 -1.569 -25.827 1.00 61.03 110 ARG A C 1
ATOM 884 O O . ARG A 1 110 ? 17.245 -1.078 -25.986 1.00 61.03 110 ARG A O 1
ATOM 891 N N . PHE A 1 111 ? 19.159 -1.245 -24.814 1.00 61.12 111 PHE A N 1
ATOM 892 C CA . PHE A 1 111 ? 18.848 -0.284 -23.767 1.00 61.12 111 PHE A CA 1
ATOM 893 C C . PHE A 1 111 ? 20.110 0.463 -23.361 1.00 61.12 111 PHE A C 1
ATOM 895 O O . PHE A 1 111 ? 21.201 -0.110 -23.385 1.00 61.12 111 PHE A O 1
ATOM 902 N N . TYR A 1 112 ? 19.945 1.696 -22.902 1.00 66.44 112 TYR A N 1
ATOM 903 C CA . TYR A 1 112 ? 20.966 2.386 -22.127 1.00 66.44 112 TYR A CA 1
ATOM 904 C C . TYR A 1 112 ? 20.431 2.762 -20.749 1.00 66.44 112 TYR A C 1
ATOM 906 O O . TYR A 1 112 ? 19.226 2.755 -20.491 1.00 66.44 112 TYR A O 1
ATOM 914 N N . PHE A 1 113 ? 21.370 3.014 -19.849 1.00 69.69 113 PHE A N 1
ATOM 915 C CA . PHE A 1 113 ? 21.137 3.255 -18.438 1.00 69.69 113 PHE A CA 1
ATOM 916 C C . PHE A 1 113 ? 21.430 4.725 -18.137 1.00 69.69 113 PHE A C 1
ATOM 918 O O . PHE A 1 113 ? 22.512 5.209 -18.463 1.00 69.69 113 PHE A O 1
ATOM 925 N N . GLU A 1 114 ? 20.477 5.428 -17.534 1.00 74.75 114 GLU A N 1
ATOM 926 C CA . GLU A 1 114 ? 20.638 6.814 -17.081 1.00 74.75 114 GLU A CA 1
ATOM 927 C C . GLU A 1 114 ? 20.458 6.899 -15.565 1.00 74.75 114 GLU A C 1
ATOM 929 O O . GLU A 1 114 ? 19.460 6.418 -15.032 1.00 74.75 114 GLU A O 1
ATOM 934 N N . GLU A 1 115 ? 21.407 7.507 -14.856 1.00 80.19 115 GLU A N 1
ATOM 935 C CA . GLU A 1 115 ? 21.276 7.736 -13.419 1.00 80.19 115 GLU A CA 1
ATOM 936 C C . GLU A 1 115 ? 20.286 8.872 -13.150 1.00 80.19 115 GLU A C 1
ATOM 938 O O . GLU A 1 115 ? 20.326 9.931 -13.775 1.00 80.19 115 GLU A O 1
ATOM 943 N N . ARG A 1 116 ? 19.377 8.650 -12.205 1.00 80.69 116 ARG A N 1
ATOM 944 C CA . ARG A 1 116 ? 18.336 9.592 -11.829 1.00 80.69 116 ARG A CA 1
ATOM 945 C C . ARG A 1 116 ? 18.137 9.594 -10.326 1.00 80.69 116 ARG A C 1
ATOM 947 O O . ARG A 1 116 ? 17.851 8.566 -9.724 1.00 80.69 116 ARG A O 1
ATOM 954 N N . THR A 1 117 ? 18.152 10.775 -9.732 1.00 86.12 117 THR A N 1
ATOM 955 C CA . THR A 1 117 ? 17.735 10.946 -8.342 1.00 86.12 117 THR A CA 1
ATOM 956 C C . THR A 1 117 ? 16.208 10.943 -8.249 1.00 86.12 117 THR A C 1
ATOM 958 O O . THR A 1 117 ? 15.528 11.738 -8.903 1.00 86.12 117 THR A O 1
ATOM 961 N N . VAL A 1 118 ? 15.655 10.047 -7.431 1.00 83.94 118 VAL A N 1
ATOM 962 C CA . VAL A 1 118 ? 14.220 9.954 -7.131 1.00 83.94 118 VAL A CA 1
ATOM 963 C C . VAL A 1 118 ? 14.001 10.207 -5.646 1.00 83.94 118 VAL A C 1
ATOM 965 O O . VAL A 1 118 ? 14.690 9.640 -4.798 1.00 83.94 118 VAL A O 1
ATOM 968 N N . SER A 1 119 ? 13.003 11.031 -5.332 1.00 84.88 119 SER A N 1
ATOM 969 C CA . SER A 1 119 ? 12.613 11.357 -3.961 1.00 84.88 119 SER A CA 1
ATOM 970 C C . SER A 1 119 ? 11.141 11.038 -3.729 1.00 84.88 119 SER A C 1
ATOM 972 O O . SER A 1 119 ? 10.287 11.428 -4.523 1.00 84.88 119 SER A O 1
ATOM 974 N N . THR A 1 120 ? 10.833 10.384 -2.612 1.00 84.69 120 THR A N 1
ATOM 975 C CA . THR A 1 120 ? 9.475 10.293 -2.068 1.00 84.69 120 THR A CA 1
ATOM 976 C C . THR A 1 120 ? 9.383 11.143 -0.804 1.00 84.69 120 THR A C 1
ATOM 978 O O . THR A 1 120 ? 10.266 11.042 0.057 1.00 84.69 120 THR A O 1
ATOM 981 N N . PRO A 1 121 ? 8.335 11.971 -0.655 1.00 89.00 121 PRO A N 1
ATOM 982 C CA . PRO A 1 121 ? 8.130 12.733 0.568 1.00 89.00 121 PRO A CA 1
ATOM 983 C C . PRO A 1 121 ? 7.801 11.801 1.737 1.00 89.00 121 PRO A C 1
ATOM 985 O O . PRO A 1 121 ? 7.408 10.650 1.540 1.00 89.00 121 PRO A O 1
ATOM 988 N N . GLN A 1 122 ? 7.928 12.320 2.957 1.00 94.31 122 GLN A N 1
ATOM 989 C CA . GLN A 1 122 ? 7.341 11.655 4.116 1.00 94.31 122 GLN A CA 1
ATOM 990 C C . GLN A 1 122 ? 5.816 11.574 3.959 1.00 94.31 122 GLN A C 1
ATOM 992 O O . GLN A 1 122 ? 5.210 12.466 3.362 1.00 94.31 122 GLN A O 1
ATOM 997 N N . ARG A 1 123 ? 5.204 10.530 4.517 1.00 94.12 123 ARG A N 1
ATOM 998 C CA . ARG A 1 123 ? 3.750 10.331 4.519 1.00 94.12 123 ARG A CA 1
ATOM 999 C C . ARG A 1 123 ? 3.294 9.766 5.852 1.00 94.12 123 ARG A C 1
ATOM 1001 O O . ARG A 1 123 ? 3.917 8.848 6.383 1.00 94.12 123 ARG A O 1
ATOM 1008 N N . THR A 1 124 ? 2.179 10.268 6.362 1.00 96.75 124 THR A N 1
ATOM 1009 C CA . THR A 1 124 ? 1.473 9.684 7.506 1.00 96.75 124 THR A CA 1
ATOM 1010 C C . THR A 1 124 ? 0.095 9.221 7.069 1.00 96.75 124 THR A C 1
ATOM 1012 O O . THR A 1 124 ? -0.695 10.011 6.561 1.00 96.75 124 THR A O 1
ATOM 1015 N N . ILE A 1 125 ? -0.201 7.942 7.281 1.00 95.94 125 ILE A N 1
ATOM 1016 C CA . ILE A 1 125 ? -1.489 7.335 6.946 1.00 95.94 125 ILE A CA 1
ATOM 1017 C C . ILE A 1 125 ? -2.112 6.802 8.229 1.00 95.94 125 ILE A C 1
ATOM 1019 O O . ILE A 1 125 ? -1.502 5.991 8.922 1.00 95.94 125 ILE A O 1
ATOM 1023 N N . VAL A 1 126 ? -3.339 7.217 8.521 1.00 96.69 126 VAL A N 1
ATOM 1024 C CA . VAL A 1 126 ? -4.144 6.701 9.627 1.00 96.69 126 VAL A CA 1
ATOM 1025 C C . VAL A 1 126 ? -5.331 5.941 9.056 1.00 96.69 126 VAL A C 1
ATOM 1027 O O . VAL A 1 126 ? -6.085 6.460 8.233 1.00 96.69 126 VAL A O 1
ATOM 1030 N N . LEU A 1 127 ? -5.498 4.704 9.505 1.00 96.38 127 LEU A N 1
ATOM 1031 C CA . LEU A 1 127 ? -6.596 3.825 9.130 1.00 96.38 127 LEU A CA 1
ATOM 1032 C C . LEU A 1 127 ? -7.381 3.463 10.379 1.00 96.38 127 LEU A C 1
ATOM 1034 O O . LEU A 1 127 ? -6.798 2.973 11.343 1.00 96.38 127 LEU A O 1
ATOM 1038 N N . THR A 1 128 ? -8.695 3.638 10.340 1.00 97.06 128 THR A N 1
ATOM 1039 C CA . THR A 1 128 ? -9.591 3.183 11.407 1.00 97.06 128 THR A CA 1
ATOM 1040 C C . THR A 1 128 ? -10.284 1.906 10.951 1.00 97.06 128 THR A C 1
ATOM 1042 O O . THR A 1 128 ? -10.776 1.837 9.823 1.00 97.06 128 THR A O 1
ATOM 1045 N N . ILE A 1 129 ? -10.305 0.878 11.799 1.00 96.62 129 ILE A N 1
ATOM 1046 C CA . ILE A 1 129 ? -10.962 -0.391 11.457 1.00 96.62 129 ILE A CA 1
ATOM 1047 C C . ILE A 1 129 ? -12.451 -0.180 11.195 1.00 96.62 129 ILE A C 1
ATOM 1049 O O . ILE A 1 129 ? -13.099 0.615 11.872 1.00 96.62 129 ILE A O 1
ATOM 1053 N N . ASP A 1 130 ? -12.970 -0.903 10.203 1.00 95.88 130 ASP A N 1
ATOM 1054 C CA . ASP A 1 130 ? -14.357 -0.861 9.732 1.00 95.88 130 ASP A CA 1
ATOM 1055 C C . ASP A 1 130 ? -14.786 0.508 9.163 1.00 95.88 130 ASP A C 1
ATOM 1057 O O . ASP A 1 130 ? -15.944 0.692 8.792 1.00 95.88 130 ASP A O 1
ATOM 1061 N N . HIS A 1 131 ? -13.855 1.461 9.024 1.00 95.94 131 HIS A N 1
ATOM 1062 C CA . HIS A 1 131 ? -14.123 2.785 8.474 1.00 95.94 131 HIS A CA 1
ATOM 1063 C C . HIS A 1 131 ? -13.664 2.877 7.007 1.00 95.94 131 HIS A C 1
ATOM 1065 O O . HIS A 1 131 ? -12.508 2.573 6.707 1.00 95.94 131 HIS A O 1
ATOM 1071 N N . PRO A 1 132 ? -14.519 3.317 6.066 1.00 95.00 132 PRO A N 1
ATOM 1072 C CA . PRO A 1 132 ? -14.195 3.357 4.636 1.00 95.00 132 PRO A CA 1
ATOM 1073 C C . PRO A 1 132 ? -13.385 4.598 4.222 1.00 95.00 132 PRO A C 1
ATOM 1075 O O . PRO A 1 132 ? -13.233 4.867 3.035 1.00 95.00 132 PRO A O 1
ATOM 1078 N N . VAL A 1 133 ? -12.879 5.372 5.181 1.00 95.81 133 VAL A N 1
ATOM 1079 C CA . VAL A 1 133 ? -12.072 6.575 4.942 1.00 95.81 133 VAL A CA 1
ATOM 1080 C C . VAL A 1 133 ? -10.805 6.484 5.778 1.00 95.81 133 VAL A C 1
ATOM 1082 O O . VAL A 1 133 ? -10.867 6.174 6.972 1.00 95.81 133 VAL A O 1
ATOM 1085 N N . ALA A 1 134 ? -9.674 6.761 5.139 1.00 96.06 134 ALA A N 1
ATOM 1086 C CA . ALA A 1 134 ? -8.369 6.926 5.757 1.00 96.06 134 ALA A CA 1
ATOM 1087 C C . ALA A 1 134 ? -8.028 8.412 5.891 1.00 96.06 134 ALA A C 1
ATOM 1089 O O . ALA A 1 134 ? -8.554 9.241 5.154 1.00 96.06 134 ALA A O 1
ATOM 1090 N N . VAL A 1 135 ? -7.095 8.743 6.778 1.00 97.12 135 VAL A N 1
ATOM 1091 C CA . VAL A 1 135 ? -6.512 10.086 6.854 1.00 97.12 135 VAL A CA 1
ATOM 1092 C C . VAL A 1 135 ? -5.070 10.018 6.366 1.00 97.12 135 VAL A C 1
ATOM 1094 O O . VAL A 1 135 ? -4.243 9.357 6.988 1.00 97.12 135 VAL A O 1
ATOM 1097 N N . VAL A 1 136 ? -4.762 10.686 5.259 1.00 96.00 136 VAL A N 1
ATOM 1098 C CA . VAL A 1 136 ? -3.420 10.781 4.672 1.00 96.00 136 VAL A CA 1
ATOM 1099 C C . VAL A 1 136 ? -2.930 12.214 4.816 1.00 96.00 136 VAL A C 1
ATOM 1101 O O . VAL A 1 136 ? -3.542 13.134 4.283 1.00 96.00 136 VAL A O 1
ATOM 1104 N N . ASP A 1 137 ? -1.848 12.415 5.565 1.00 96.06 137 ASP A N 1
ATOM 1105 C CA . ASP A 1 137 ? -1.275 13.736 5.867 1.00 96.06 137 ASP A CA 1
ATOM 1106 C C . ASP A 1 137 ? -2.321 14.756 6.361 1.00 96.06 137 ASP A C 1
ATOM 1108 O O . ASP A 1 137 ? -2.292 15.937 6.020 1.00 96.06 137 ASP A O 1
ATOM 1112 N N . GLY A 1 138 ? -3.278 14.283 7.165 1.00 96.56 138 GLY A N 1
ATOM 1113 C CA . GLY A 1 138 ? -4.367 15.096 7.714 1.00 96.56 138 GLY A CA 1
ATOM 1114 C C . GLY A 1 138 ? -5.576 15.279 6.790 1.00 96.56 138 GLY A C 1
ATOM 1115 O O . GLY A 1 138 ? -6.556 15.883 7.215 1.00 96.56 138 GLY A O 1
ATOM 1116 N N . GLN A 1 139 ? -5.547 14.750 5.565 1.00 96.88 139 GLN A N 1
ATOM 1117 C CA . GLN A 1 139 ? -6.662 14.809 4.617 1.00 96.88 139 GLN A CA 1
ATOM 1118 C C . GLN A 1 139 ? -7.411 13.481 4.542 1.00 96.88 139 GLN A C 1
ATOM 1120 O O . GLN A 1 139 ? -6.804 12.414 4.520 1.00 96.88 139 GLN A O 1
ATOM 1125 N N . GLU A 1 140 ? -8.735 13.544 4.466 1.00 96.88 140 GLU A N 1
ATOM 1126 C CA . GLU A 1 140 ? -9.568 12.358 4.286 1.00 96.88 140 GLU A CA 1
ATOM 1127 C C . GLU A 1 140 ? -9.461 11.812 2.858 1.00 96.88 140 GLU A C 1
ATOM 1129 O O . GLU A 1 140 ? -9.619 12.544 1.880 1.00 96.88 140 GLU A O 1
ATOM 1134 N N . VAL A 1 141 ? -9.212 10.508 2.740 1.00 95.31 141 VAL A N 1
ATOM 1135 C CA . VAL A 1 141 ? -9.112 9.787 1.469 1.00 95.31 141 VAL A CA 1
ATOM 1136 C C . VAL A 1 141 ? -10.008 8.546 1.527 1.00 95.31 141 VAL A C 1
ATOM 1138 O O . VAL A 1 141 ? -9.855 7.728 2.441 1.00 95.31 141 VAL A O 1
ATOM 1141 N N . PRO A 1 142 ? -10.948 8.370 0.579 1.00 94.06 142 PRO A N 1
ATOM 1142 C CA . PRO A 1 142 ? -11.818 7.202 0.554 1.00 94.06 142 PRO A CA 1
ATOM 1143 C C . PRO A 1 142 ? -11.032 5.923 0.249 1.00 94.06 142 PRO A C 1
ATOM 1145 O O . PRO A 1 142 ? -10.055 5.925 -0.502 1.00 94.06 142 PRO A O 1
ATOM 1148 N N . LEU A 1 143 ? -11.495 4.816 0.820 1.00 91.25 143 LEU A N 1
ATOM 1149 C CA . LEU A 1 143 ? -10.967 3.479 0.600 1.00 91.25 143 LEU A CA 1
ATOM 1150 C C . LEU A 1 143 ? -11.919 2.671 -0.276 1.00 91.25 143 LEU A C 1
ATOM 1152 O O . LEU A 1 143 ? -13.126 2.659 -0.049 1.00 91.25 143 LEU A O 1
ATOM 1156 N N . ASP A 1 144 ? -11.354 1.894 -1.199 1.00 86.81 144 ASP A N 1
ATOM 1157 C CA . ASP A 1 144 ? -12.105 0.897 -1.976 1.00 86.81 144 ASP A CA 1
ATOM 1158 C C . ASP A 1 144 ? -12.814 -0.134 -1.084 1.00 86.81 144 ASP A C 1
ATOM 1160 O O . ASP A 1 144 ? -13.847 -0.687 -1.455 1.00 86.81 144 ASP A O 1
ATOM 1164 N N . ALA A 1 145 ? -12.228 -0.431 0.077 1.00 90.38 145 ALA A N 1
ATOM 1165 C CA . ALA A 1 145 ? -12.828 -1.266 1.105 1.00 90.38 145 ALA A CA 1
ATOM 1166 C C . ALA A 1 145 ? -12.249 -0.898 2.481 1.00 90.38 145 ALA A C 1
ATOM 1168 O O . ALA A 1 145 ? -11.050 -0.604 2.571 1.00 90.38 145 ALA A O 1
ATOM 1169 N N . PRO A 1 146 ? -13.054 -0.953 3.558 1.00 94.19 146 PRO A N 1
ATOM 1170 C CA . PRO A 1 146 ? -12.589 -0.603 4.894 1.00 94.19 146 PRO A CA 1
ATOM 1171 C C . PRO A 1 146 ? -11.496 -1.573 5.376 1.00 94.19 146 PRO A C 1
ATOM 1173 O O . PRO A 1 146 ? -11.511 -2.752 4.990 1.00 94.19 146 PRO A O 1
ATOM 1176 N N . PRO A 1 147 ? -10.557 -1.128 6.230 1.00 94.62 147 PRO A N 1
ATOM 1177 C CA . PRO A 1 147 ? -9.614 -2.008 6.909 1.00 94.62 147 PRO A CA 1
ATOM 1178 C C . PRO A 1 147 ? -10.380 -2.963 7.825 1.00 94.62 147 PRO A C 1
ATOM 1180 O O . PRO A 1 147 ? -11.267 -2.531 8.555 1.00 94.62 147 PRO A O 1
ATOM 1183 N N . VAL A 1 148 ? -10.024 -4.245 7.821 1.00 93.94 148 VAL A N 1
ATOM 1184 C CA . VAL A 1 148 ? -10.671 -5.264 8.669 1.00 93.94 148 VAL A CA 1
ATOM 1185 C C . VAL A 1 148 ? -9.629 -6.025 9.470 1.00 93.94 148 VAL A C 1
ATOM 1187 O O . VAL A 1 148 ? -8.485 -6.133 9.035 1.00 93.94 148 VAL A O 1
ATOM 1190 N N . ILE A 1 149 ? -10.010 -6.587 10.614 1.00 91.62 149 ILE A N 1
ATOM 1191 C CA . ILE A 1 149 ? -9.140 -7.503 11.361 1.00 91.62 149 ILE A CA 1
ATOM 1192 C C . ILE A 1 149 ? -9.467 -8.938 10.941 1.00 91.62 149 ILE A C 1
ATOM 1194 O O . ILE A 1 149 ? -10.616 -9.364 11.017 1.00 91.62 149 ILE A O 1
ATOM 1198 N N . ARG A 1 150 ? -8.456 -9.692 10.506 1.00 87.12 150 ARG A N 1
ATOM 1199 C CA . ARG A 1 150 ? -8.549 -11.130 10.223 1.00 87.12 150 ARG A CA 1
ATOM 1200 C C . ARG A 1 150 ? -7.270 -11.810 10.692 1.00 87.12 150 ARG A C 1
ATOM 1202 O O . ARG A 1 150 ? -6.187 -11.320 10.388 1.00 87.12 150 ARG A O 1
ATOM 1209 N N . ASN A 1 151 ? -7.395 -12.931 11.403 1.00 83.94 151 ASN A N 1
ATOM 1210 C CA . ASN A 1 151 ? -6.257 -13.667 11.976 1.00 83.94 151 ASN A CA 1
ATOM 1211 C C . ASN A 1 151 ? -5.324 -12.746 12.792 1.00 83.94 151 ASN A C 1
ATOM 1213 O O . ASN A 1 151 ? -4.112 -12.743 12.590 1.00 83.94 151 ASN A O 1
ATOM 1217 N N . ASP A 1 152 ? -5.909 -11.887 13.635 1.00 87.44 152 ASP A N 1
ATOM 1218 C CA . ASP A 1 152 ? -5.198 -10.888 14.449 1.00 87.44 152 ASP A CA 1
ATOM 1219 C C . ASP A 1 152 ? -4.293 -9.938 13.647 1.00 87.44 152 ASP A C 1
ATOM 1221 O O . ASP A 1 152 ? -3.285 -9.426 14.144 1.00 87.44 152 ASP A O 1
ATOM 1225 N N . ARG A 1 153 ? -4.626 -9.705 12.374 1.00 88.12 153 ARG A N 1
ATOM 1226 C CA . ARG A 1 153 ? -3.939 -8.760 11.494 1.00 88.12 153 ARG A CA 1
ATOM 1227 C C . ARG A 1 153 ? -4.920 -7.817 10.838 1.00 88.12 153 ARG A C 1
ATOM 1229 O O . ARG A 1 153 ? -6.017 -8.203 10.443 1.00 88.12 153 ARG A O 1
ATOM 1236 N N . THR A 1 154 ? -4.486 -6.574 10.679 1.00 91.81 154 THR A N 1
ATOM 1237 C CA . THR A 1 154 ? -5.238 -5.581 9.919 1.00 91.81 154 THR A CA 1
ATOM 1238 C C . THR A 1 154 ? -4.997 -5.784 8.432 1.00 91.81 154 THR A C 1
ATOM 1240 O O . THR A 1 154 ? -3.859 -5.742 7.963 1.00 91.81 154 THR A O 1
ATOM 1243 N N . MET A 1 155 ? -6.081 -5.989 7.699 1.00 89.44 155 MET A N 1
ATOM 1244 C CA . MET A 1 155 ? -6.107 -6.330 6.287 1.00 89.44 155 MET A CA 1
ATOM 1245 C C . MET A 1 155 ? -6.670 -5.163 5.485 1.00 89.44 155 MET A C 1
ATOM 1247 O O . MET A 1 155 ? -7.793 -4.714 5.732 1.00 89.44 155 MET A O 1
ATOM 1251 N N . VAL A 1 156 ? -5.916 -4.703 4.491 1.00 90.25 156 VAL A N 1
ATOM 1252 C CA . VAL A 1 156 ? -6.274 -3.547 3.655 1.00 90.25 156 VAL A CA 1
ATOM 1253 C C . VAL A 1 156 ? -6.181 -3.881 2.170 1.00 90.25 156 VAL A C 1
ATOM 1255 O O . VAL A 1 156 ? -5.425 -4.786 1.803 1.00 90.25 156 VAL A O 1
ATOM 1258 N N . PRO A 1 157 ? -6.882 -3.142 1.292 1.00 88.31 157 PRO A N 1
ATOM 1259 C CA . PRO A 1 157 ? -6.606 -3.183 -0.137 1.00 88.31 157 PRO A CA 1
ATOM 1260 C C . PRO A 1 157 ? -5.152 -2.779 -0.412 1.00 88.31 157 PRO A C 1
ATOM 1262 O O . PRO A 1 157 ? -4.740 -1.661 -0.106 1.00 88.31 157 PRO A O 1
ATOM 1265 N N . VAL A 1 158 ? -4.377 -3.680 -1.020 1.00 82.25 158 VAL A N 1
ATOM 1266 C CA . VAL A 1 158 ? -2.939 -3.472 -1.305 1.00 82.25 158 VAL A CA 1
ATOM 1267 C C . VAL A 1 158 ? -2.656 -2.186 -2.087 1.00 82.25 158 VAL A C 1
ATOM 1269 O O . VAL A 1 158 ? -1.672 -1.496 -1.830 1.00 82.25 158 VAL A O 1
ATOM 1272 N N . ARG A 1 159 ? -3.556 -1.842 -3.015 1.00 83.06 159 ARG A N 1
ATOM 1273 C CA . ARG A 1 159 ? -3.437 -0.675 -3.891 1.00 83.06 159 ARG A CA 1
ATOM 1274 C C . ARG A 1 159 ? -3.363 0.627 -3.114 1.00 83.06 159 ARG A C 1
ATOM 1276 O O . ARG A 1 159 ? -2.508 1.448 -3.420 1.00 83.06 159 ARG A O 1
ATOM 1283 N N . PHE A 1 160 ? -4.236 0.790 -2.123 1.00 86.50 160 PHE A N 1
ATOM 1284 C CA . PHE A 1 160 ? -4.378 2.056 -1.419 1.00 86.50 160 PHE A CA 1
ATOM 1285 C C . PHE A 1 160 ? -3.036 2.521 -0.842 1.00 86.50 160 PHE A C 1
ATOM 1287 O O . PHE A 1 160 ? -2.624 3.653 -1.065 1.00 86.50 160 PHE A O 1
ATOM 1294 N N . ILE A 1 161 ? -2.323 1.611 -0.175 1.00 84.25 161 ILE A N 1
ATOM 1295 C CA . ILE A 1 161 ? -1.027 1.886 0.455 1.00 84.25 161 ILE A CA 1
ATOM 1296 C C . ILE A 1 161 ? 0.075 2.076 -0.579 1.00 84.25 161 ILE A C 1
ATOM 1298 O O . ILE A 1 161 ? 0.880 2.997 -0.456 1.00 84.25 161 ILE A O 1
ATOM 1302 N N . ALA A 1 162 ? 0.100 1.220 -1.603 1.00 82.31 162 ALA A N 1
ATOM 1303 C CA . ALA A 1 162 ? 1.098 1.289 -2.659 1.00 82.31 162 ALA A CA 1
ATOM 1304 C C . ALA A 1 162 ? 1.061 2.651 -3.382 1.00 82.31 162 ALA A C 1
ATOM 1306 O O . ALA A 1 162 ? 2.096 3.298 -3.557 1.00 82.31 162 ALA A O 1
ATOM 1307 N N . GLU A 1 163 ? -0.134 3.125 -3.733 1.00 83.38 163 GLU A N 1
ATOM 1308 C CA . GLU A 1 163 ? -0.322 4.378 -4.467 1.00 83.38 163 GLU A CA 1
ATOM 1309 C C . GLU A 1 163 ? 0.045 5.620 -3.644 1.00 83.38 163 GLU A C 1
ATOM 1311 O O . GLU A 1 163 ? 0.589 6.566 -4.215 1.00 83.38 163 GLU A O 1
ATOM 1316 N N . GLN A 1 164 ? -0.137 5.612 -2.313 1.00 84.69 164 GLN A N 1
ATOM 1317 C CA . GLN A 1 164 ? 0.292 6.741 -1.464 1.00 84.69 164 GLN A CA 1
ATOM 1318 C C . GLN A 1 164 ? 1.800 7.019 -1.558 1.00 84.69 164 GLN A C 1
ATOM 1320 O O . GLN A 1 164 ? 2.241 8.156 -1.379 1.00 84.69 164 GLN A O 1
ATOM 1325 N N . MET A 1 165 ? 2.583 5.988 -1.878 1.00 81.81 165 MET A N 1
ATOM 1326 C CA . MET A 1 165 ? 4.034 6.065 -2.044 1.00 81.81 165 MET A CA 1
ATOM 1327 C C . MET A 1 165 ? 4.467 6.114 -3.515 1.00 81.81 165 MET A C 1
ATOM 1329 O O . MET A 1 165 ? 5.646 5.929 -3.810 1.00 81.81 165 MET A O 1
ATOM 1333 N N . GLY A 1 166 ? 3.538 6.333 -4.453 1.00 77.56 166 GLY A N 1
ATOM 1334 C CA . GLY A 1 166 ? 3.826 6.385 -5.889 1.00 77.56 166 GLY A CA 1
ATOM 1335 C C . GLY A 1 166 ? 4.202 5.034 -6.504 1.00 77.56 166 GLY A C 1
ATOM 1336 O O . GLY A 1 166 ? 4.756 4.996 -7.603 1.00 77.56 166 GLY A O 1
ATOM 1337 N N . ALA A 1 167 ? 3.934 3.926 -5.807 1.00 78.75 167 ALA A N 1
ATOM 1338 C CA . ALA A 1 167 ? 4.188 2.592 -6.327 1.00 78.75 167 ALA A CA 1
ATOM 1339 C C . ALA A 1 167 ? 3.118 2.192 -7.351 1.00 78.75 167 ALA A C 1
ATOM 1341 O O . ALA A 1 167 ? 1.943 2.546 -7.236 1.00 78.75 167 ALA A O 1
ATOM 1342 N N . LYS A 1 168 ? 3.523 1.405 -8.347 1.00 73.31 168 LYS A N 1
ATOM 1343 C CA . LYS A 1 168 ? 2.613 0.791 -9.316 1.00 73.31 168 LYS A CA 1
ATOM 1344 C C . LYS A 1 168 ? 2.278 -0.624 -8.864 1.00 73.31 168 LYS A C 1
ATOM 1346 O O . LYS A 1 168 ? 3.172 -1.400 -8.539 1.00 73.31 168 LYS A O 1
ATOM 1351 N N . VAL A 1 169 ? 0.994 -0.969 -8.890 1.00 72.88 169 VAL A N 1
ATOM 1352 C CA . VAL A 1 169 ? 0.518 -2.328 -8.603 1.00 72.88 169 VAL A CA 1
ATOM 1353 C C . VAL A 1 169 ? 0.071 -2.985 -9.900 1.00 72.88 169 VAL A C 1
ATOM 1355 O O . VAL A 1 169 ? -0.768 -2.435 -10.621 1.00 72.88 169 VAL A O 1
ATOM 1358 N N . TYR A 1 170 ? 0.625 -4.161 -10.172 1.00 71.06 170 TYR A N 1
ATOM 1359 C CA . TYR A 1 170 ? 0.235 -5.028 -11.273 1.00 71.06 170 TYR A CA 1
ATOM 1360 C C . TYR A 1 170 ? -0.271 -6.350 -10.728 1.00 71.06 170 TYR A C 1
ATOM 1362 O O . TYR A 1 170 ? 0.224 -6.883 -9.733 1.00 71.06 170 TYR A O 1
ATOM 1370 N N . TRP A 1 171 ? -1.281 -6.858 -11.409 1.00 70.06 171 TRP A N 1
ATOM 1371 C CA . TRP A 1 171 ? -1.911 -8.117 -11.085 1.00 70.06 171 TRP A CA 1
ATOM 1372 C C . TRP A 1 171 ? -1.561 -9.135 -12.138 1.00 70.06 171 TRP A C 1
ATOM 1374 O O . TRP A 1 171 ? -1.549 -8.828 -13.330 1.00 70.06 171 TRP A O 1
ATOM 1384 N N . VAL A 1 172 ? -1.308 -10.341 -11.668 1.00 60.56 172 VAL A N 1
ATOM 1385 C CA . VAL A 1 172 ? -0.860 -11.442 -12.491 1.00 60.56 172 VAL A CA 1
ATOM 1386 C C . VAL A 1 172 ? -1.669 -12.658 -12.116 1.00 60.56 172 VAL A C 1
ATOM 1388 O O . VAL A 1 172 ? -1.546 -13.183 -11.007 1.00 60.56 172 VAL A O 1
ATOM 1391 N N . GLY A 1 173 ? -2.491 -13.111 -13.055 1.00 57.41 173 GLY A N 1
ATOM 1392 C CA . GLY A 1 173 ? -2.953 -14.487 -13.022 1.00 57.41 173 GLY A CA 1
ATOM 1393 C C . GLY A 1 173 ? -1.807 -15.363 -13.502 1.00 57.41 173 GLY A C 1
ATOM 1394 O O . GLY A 1 173 ? -1.622 -15.482 -14.708 1.00 57.41 173 GLY A O 1
ATOM 1395 N N . ALA A 1 174 ? -1.043 -15.951 -12.578 1.00 52.97 174 ALA A N 1
ATOM 1396 C CA . ALA A 1 174 ? -0.064 -16.980 -12.935 1.00 52.97 174 ALA A CA 1
ATOM 1397 C C . ALA A 1 174 ? -0.794 -18.199 -13.530 1.00 52.97 174 ALA A C 1
ATOM 1399 O O . ALA A 1 174 ? -0.282 -18.897 -14.402 1.00 52.97 174 ALA A O 1
ATOM 1400 N N . GLN A 1 175 ? -2.035 -18.418 -13.072 1.00 56.50 175 GLN A N 1
ATOM 1401 C CA . GLN A 1 175 ? -3.044 -19.272 -13.694 1.00 56.50 175 GLN A CA 1
ATOM 1402 C C . GLN A 1 175 ? -4.412 -18.566 -13.652 1.00 56.50 175 GLN A C 1
ATOM 1404 O O . GLN A 1 175 ? -4.639 -17.758 -12.742 1.00 56.50 175 GLN A O 1
ATOM 1409 N N . PRO A 1 176 ? -5.330 -18.835 -14.601 1.00 53.69 176 PRO A N 1
ATOM 1410 C CA . PRO A 1 176 ? -6.689 -18.314 -14.519 1.00 53.69 176 PRO A CA 1
ATOM 1411 C C . PRO A 1 176 ? -7.349 -18.791 -13.223 1.00 53.69 176 PRO A C 1
ATOM 1413 O O . PRO A 1 176 ? -7.195 -19.948 -12.838 1.00 53.69 176 PRO A O 1
ATOM 1416 N N . ILE A 1 177 ? -8.062 -17.893 -12.539 1.00 55.91 177 ILE A N 1
ATOM 1417 C CA . ILE A 1 177 ? -8.821 -18.283 -11.352 1.00 55.91 177 ILE A CA 1
ATOM 1418 C C . ILE A 1 177 ? -10.146 -18.883 -11.806 1.00 55.91 177 ILE A C 1
ATOM 1420 O O . ILE A 1 177 ? -10.989 -18.187 -12.387 1.00 55.91 177 ILE A O 1
ATOM 1424 N N . PHE A 1 178 ? -10.340 -20.150 -11.471 1.00 58.88 178 PHE A N 1
ATOM 1425 C CA . PHE A 1 178 ? -11.571 -20.881 -11.717 1.00 58.88 178 PHE A CA 1
ATOM 1426 C C . PHE A 1 178 ? -12.308 -21.126 -10.409 1.00 58.88 178 PHE A C 1
ATOM 1428 O O . PHE A 1 178 ? -11.688 -21.438 -9.393 1.00 58.88 178 PHE A O 1
ATOM 1435 N N . ARG A 1 179 ? -13.637 -20.998 -10.425 1.00 62.81 179 ARG A N 1
ATOM 1436 C CA . ARG A 1 179 ? -14.480 -21.533 -9.350 1.00 62.81 179 ARG A CA 1
ATOM 1437 C C . ARG A 1 179 ? -14.820 -22.984 -9.689 1.00 62.81 179 ARG A C 1
ATOM 1439 O O . ARG A 1 179 ? -15.438 -23.217 -10.726 1.00 62.81 179 ARG A O 1
ATOM 1446 N N . GLN A 1 180 ? -14.434 -23.906 -8.814 1.00 65.50 180 GLN A N 1
ATOM 1447 C CA . GLN A 1 180 ? -14.749 -25.329 -8.912 1.00 65.50 180 GLN A CA 1
ATOM 1448 C C . GLN A 1 180 ? -16.208 -25.596 -8.509 1.00 65.50 180 GLN A C 1
ATOM 1450 O O . GLN A 1 180 ? -16.844 -24.785 -7.824 1.00 65.50 180 GLN A O 1
ATOM 1455 N N . ASP A 1 181 ? -16.736 -26.752 -8.914 1.00 69.06 181 ASP A N 1
ATOM 1456 C CA . ASP A 1 181 ? -18.123 -27.164 -8.654 1.00 69.06 181 ASP A CA 1
ATOM 1457 C C . ASP A 1 181 ? -18.449 -27.314 -7.156 1.00 69.06 181 ASP A C 1
ATOM 1459 O O . ASP A 1 181 ? -19.595 -27.125 -6.746 1.00 69.06 181 ASP A O 1
ATOM 1463 N N . ASP A 1 182 ? -17.446 -27.603 -6.323 1.00 63.06 182 ASP A N 1
ATOM 1464 C CA . ASP A 1 182 ? -17.573 -27.684 -4.861 1.00 63.06 182 ASP A CA 1
ATOM 1465 C C . ASP A 1 182 ? -17.515 -26.307 -4.162 1.00 63.06 182 ASP A C 1
ATOM 1467 O O . ASP A 1 182 ? -17.616 -26.210 -2.938 1.00 63.06 182 ASP A O 1
ATOM 1471 N N . GLY A 1 183 ? -17.379 -25.229 -4.940 1.00 60.16 183 GLY A N 1
ATOM 1472 C CA . GLY A 1 183 ? -17.289 -23.853 -4.464 1.00 60.16 183 GLY A CA 1
ATOM 1473 C C . GLY A 1 183 ? -15.880 -23.400 -4.079 1.00 60.16 183 GLY A C 1
ATOM 1474 O O . GLY A 1 183 ? -15.706 -22.205 -3.806 1.00 60.16 183 GLY A O 1
ATOM 1475 N N . THR A 1 184 ? -14.885 -24.294 -4.085 1.00 58.78 184 THR A N 1
ATOM 1476 C CA . THR A 1 184 ? -13.470 -23.928 -3.945 1.00 58.78 184 THR A CA 1
ATOM 1477 C C . THR A 1 184 ? -12.976 -23.218 -5.206 1.00 58.78 184 THR A C 1
ATOM 1479 O O . THR A 1 184 ? -13.678 -23.147 -6.217 1.00 58.78 184 THR A O 1
ATOM 1482 N N . MET A 1 185 ? -11.785 -22.620 -5.154 1.00 57.81 185 MET A N 1
ATOM 1483 C CA . MET A 1 185 ? -11.184 -22.021 -6.347 1.00 57.81 185 MET A CA 1
ATOM 1484 C C . MET A 1 185 ? -9.890 -22.755 -6.703 1.00 57.81 185 MET A C 1
ATOM 1486 O O . MET A 1 185 ? -9.219 -23.279 -5.816 1.00 57.81 185 MET A O 1
ATOM 1490 N N . SER A 1 186 ? -9.556 -22.779 -7.994 1.00 59.00 186 SER A N 1
ATOM 1491 C CA . SER A 1 186 ? -8.283 -23.266 -8.536 1.00 59.00 186 SER A CA 1
ATOM 1492 C C . SER A 1 186 ? -7.515 -22.109 -9.183 1.00 59.00 186 SER A C 1
ATOM 1494 O O . SER A 1 186 ? -8.109 -21.329 -9.929 1.00 59.00 186 SER A O 1
ATOM 1496 N N . GLY A 1 187 ? -6.218 -21.985 -8.902 1.00 60.75 187 GLY A N 1
ATOM 1497 C CA . GLY A 1 187 ? -5.288 -21.066 -9.559 1.00 60.75 187 GLY A CA 1
ATOM 1498 C C . GLY A 1 187 ? -4.258 -20.441 -8.613 1.00 60.75 187 GLY A C 1
ATOM 1499 O O . GLY A 1 187 ? -4.393 -20.476 -7.391 1.00 60.75 187 GLY A O 1
ATOM 1500 N N . THR A 1 188 ? -3.224 -19.828 -9.192 1.00 60.78 188 THR A N 1
ATOM 1501 C CA . THR A 1 188 ? -2.222 -19.044 -8.457 1.00 60.78 188 THR A CA 1
ATOM 1502 C C . THR A 1 188 ? -2.362 -17.579 -8.837 1.00 60.78 188 THR A C 1
ATOM 1504 O O . THR A 1 188 ? -2.335 -17.229 -10.018 1.00 60.78 188 THR A O 1
ATOM 1507 N N . TYR A 1 189 ? -2.478 -16.715 -7.829 1.00 67.69 189 TYR A N 1
ATOM 1508 C CA . TYR A 1 189 ? -2.569 -15.276 -8.026 1.00 67.69 189 TYR A CA 1
ATOM 1509 C C . TYR A 1 189 ? -1.337 -14.575 -7.465 1.00 67.69 189 TYR A C 1
ATOM 1511 O O . TYR A 1 189 ? -0.926 -14.832 -6.327 1.00 67.69 189 TYR A O 1
ATOM 1519 N N . GLN A 1 190 ? -0.759 -13.674 -8.257 1.00 72.06 190 GLN A N 1
ATOM 1520 C CA . GLN A 1 190 ? 0.387 -12.881 -7.845 1.00 72.06 190 GLN A CA 1
ATOM 1521 C C . GLN A 1 190 ? 0.090 -11.388 -7.941 1.00 72.06 190 GLN A C 1
ATOM 1523 O O . GLN A 1 190 ? -0.514 -10.880 -8.888 1.00 72.06 190 GLN A O 1
ATOM 1528 N N . VAL A 1 191 ? 0.551 -10.666 -6.930 1.00 73.62 191 VAL A N 1
ATOM 1529 C CA . VAL A 1 191 ? 0.498 -9.212 -6.852 1.00 73.62 191 VAL A CA 1
ATOM 1530 C C . VAL A 1 191 ? 1.917 -8.712 -6.944 1.00 73.62 191 VAL A C 1
ATOM 1532 O O . VAL A 1 191 ? 2.726 -9.009 -6.072 1.00 73.62 191 VAL A O 1
ATOM 1535 N N . HIS A 1 192 ? 2.214 -7.931 -7.968 1.00 73.81 192 HIS A N 1
ATOM 1536 C CA . HIS A 1 192 ? 3.516 -7.306 -8.127 1.00 73.81 192 HIS A CA 1
ATOM 1537 C C . HIS A 1 192 ? 3.395 -5.823 -7.782 1.00 73.81 192 HIS A C 1
ATOM 1539 O O . HIS A 1 192 ? 2.684 -5.064 -8.443 1.00 73.81 192 HIS A O 1
ATOM 1545 N N . ILE A 1 193 ? 4.070 -5.411 -6.716 1.00 74.69 193 ILE A N 1
ATOM 1546 C CA . ILE A 1 193 ? 4.176 -4.024 -6.271 1.00 74.69 193 ILE A CA 1
ATOM 1547 C C . ILE A 1 193 ? 5.553 -3.519 -6.700 1.00 74.69 193 ILE A C 1
ATOM 1549 O O . ILE A 1 193 ? 6.577 -4.043 -6.266 1.00 74.69 193 ILE A O 1
ATOM 1553 N N . PHE A 1 194 ? 5.584 -2.487 -7.535 1.00 73.00 194 PHE A N 1
ATOM 1554 C CA . PHE A 1 194 ? 6.811 -1.832 -7.980 1.00 73.00 194 PHE A CA 1
ATOM 1555 C C . PHE A 1 194 ? 6.885 -0.454 -7.342 1.00 73.00 194 PHE A C 1
ATOM 1557 O O . PHE A 1 194 ? 6.092 0.431 -7.670 1.00 73.00 194 PHE A O 1
ATOM 1564 N N . THR A 1 195 ? 7.805 -0.274 -6.398 1.00 71.12 195 THR A N 1
ATOM 1565 C CA . THR A 1 195 ? 8.023 1.035 -5.767 1.00 71.12 195 THR A CA 1
ATOM 1566 C C . THR A 1 195 ? 8.663 2.004 -6.764 1.00 71.12 195 THR A C 1
ATOM 1568 O O . THR A 1 195 ? 9.316 1.555 -7.697 1.00 71.12 195 THR A O 1
ATOM 1571 N N . PRO A 1 196 ? 8.552 3.333 -6.599 1.00 64.50 196 PRO A N 1
ATOM 1572 C CA . PRO A 1 196 ? 9.236 4.277 -7.497 1.00 64.50 196 PRO A CA 1
ATOM 1573 C C . PRO A 1 196 ? 10.767 4.144 -7.457 1.00 64.50 196 PRO A C 1
ATOM 1575 O O . PRO A 1 196 ? 11.456 4.591 -8.367 1.00 64.50 196 PRO A O 1
ATOM 1578 N N . PHE A 1 197 ? 11.299 3.496 -6.418 1.00 63.78 197 PHE A N 1
ATOM 1579 C CA . PHE A 1 197 ? 12.712 3.144 -6.298 1.00 63.78 197 PHE A CA 1
ATOM 1580 C C . PHE A 1 197 ? 13.075 1.859 -7.046 1.00 63.78 197 PHE A C 1
ATOM 1582 O O . PHE A 1 197 ? 14.204 1.379 -6.924 1.00 63.78 197 PHE A O 1
ATOM 1589 N N . PHE A 1 198 ? 12.111 1.257 -7.750 1.00 55.59 198 PHE A N 1
ATOM 1590 C CA . PHE A 1 198 ? 12.284 -0.034 -8.361 1.00 55.59 198 PHE A CA 1
ATOM 1591 C C . PHE A 1 198 ? 11.504 -0.255 -9.680 1.00 55.59 198 PHE A C 1
ATOM 1593 O O . PHE A 1 198 ? 10.299 -0.036 -9.767 1.00 55.59 198 PHE A O 1
ATOM 1600 N N . PRO A 1 199 ? 12.153 -0.871 -10.676 1.00 51.94 199 PRO A N 1
ATOM 1601 C CA . PRO A 1 199 ? 13.581 -1.126 -10.691 1.00 51.94 199 PRO A CA 1
ATOM 1602 C C . PRO A 1 199 ? 14.351 0.194 -10.791 1.00 51.94 199 PRO A C 1
ATOM 1604 O O . PRO A 1 199 ? 13.783 1.243 -11.087 1.00 51.94 199 PRO A O 1
ATOM 1607 N N . LEU A 1 200 ? 15.670 0.097 -10.684 1.00 43.47 200 LEU A N 1
ATOM 1608 C CA . LEU A 1 200 ? 16.589 0.970 -11.406 1.00 43.47 200 LEU A CA 1
ATOM 1609 C C . LEU A 1 200 ? 16.337 0.919 -12.953 1.00 43.47 200 LEU A C 1
ATOM 1611 O O . LEU A 1 200 ? 17.276 1.017 -13.729 1.00 43.47 200 LEU A O 1
ATOM 1615 N N . TYR A 1 201 ? 15.095 0.725 -13.424 1.00 42.88 201 TYR A N 1
ATOM 1616 C CA . TYR A 1 201 ? 14.664 0.468 -14.796 1.00 42.88 201 TYR A CA 1
ATOM 1617 C C . TYR A 1 201 ? 13.212 0.965 -14.963 1.00 42.88 201 TYR A C 1
ATOM 1619 O O . TYR A 1 201 ? 12.272 0.301 -14.533 1.00 42.88 201 TYR A O 1
ATOM 1627 N N . GLU A 1 202 ? 12.988 2.113 -15.606 1.00 39.56 202 GLU A N 1
ATOM 1628 C CA . GLU A 1 202 ? 11.641 2.514 -16.032 1.00 39.56 202 GLU A CA 1
ATOM 1629 C C . GLU A 1 202 ? 11.273 1.721 -17.293 1.00 39.56 202 GLU A C 1
ATOM 1631 O O . GLU A 1 202 ? 11.380 2.203 -18.416 1.00 39.56 202 GLU A O 1
ATOM 1636 N N . TYR A 1 203 ? 10.893 0.456 -17.116 1.00 48.06 203 TYR A N 1
ATOM 1637 C CA . TYR A 1 203 ? 10.365 -0.319 -18.227 1.00 48.06 203 TYR A CA 1
ATOM 1638 C C . TYR A 1 203 ? 9.041 0.304 -18.699 1.00 48.06 203 TYR A C 1
ATOM 1640 O O . TYR A 1 203 ? 8.216 0.690 -17.858 1.00 48.06 203 TYR A O 1
ATOM 1648 N N . PRO A 1 204 ? 8.799 0.390 -20.018 1.00 47.56 204 PRO A N 1
ATOM 1649 C CA . PRO A 1 204 ? 7.505 0.804 -20.543 1.00 47.56 204 PRO A CA 1
ATOM 1650 C C . PRO A 1 204 ? 6.370 -0.001 -19.897 1.00 47.56 204 PRO A C 1
ATOM 1652 O O . PRO A 1 204 ? 6.537 -1.191 -19.625 1.00 47.56 204 PRO A O 1
ATOM 1655 N N . SER A 1 205 ? 5.205 0.617 -19.669 1.00 49.44 205 SER A N 1
ATOM 1656 C CA . SER A 1 205 ? 4.061 -0.044 -19.014 1.00 49.44 205 SER A CA 1
ATOM 1657 C C . SER A 1 205 ? 3.716 -1.404 -19.640 1.00 49.44 205 SER A C 1
ATOM 1659 O O . SER A 1 205 ? 3.414 -2.334 -18.900 1.00 49.44 205 SER A O 1
ATOM 1661 N N . TRP A 1 206 ? 3.873 -1.543 -20.965 1.00 51.00 206 TRP A N 1
ATOM 1662 C CA . TRP A 1 206 ? 3.650 -2.792 -21.701 1.00 51.00 206 TRP A CA 1
ATOM 1663 C C . TRP A 1 206 ? 4.641 -3.914 -21.326 1.00 51.00 206 TRP A C 1
ATOM 1665 O O . TRP A 1 206 ? 4.268 -5.082 -21.300 1.00 51.00 206 TRP A O 1
ATOM 1675 N N . TYR A 1 207 ? 5.891 -3.592 -20.975 1.00 51.16 207 TYR A N 1
ATOM 1676 C CA . TYR A 1 207 ? 6.890 -4.585 -20.560 1.00 51.16 207 TYR A CA 1
ATOM 1677 C C . TYR A 1 207 ? 6.610 -5.088 -19.142 1.00 51.16 207 TYR A C 1
ATOM 1679 O O . TYR A 1 207 ? 6.719 -6.283 -18.874 1.00 51.16 207 TYR A O 1
ATOM 1687 N N . LEU A 1 208 ? 6.208 -4.188 -18.235 1.00 51.41 208 LEU A N 1
ATOM 1688 C CA . LEU A 1 208 ? 5.774 -4.578 -16.891 1.00 51.41 208 LEU A CA 1
ATOM 1689 C C . LEU A 1 208 ? 4.509 -5.435 -16.953 1.00 51.41 208 LEU A C 1
ATOM 1691 O O . LEU A 1 208 ? 4.458 -6.448 -16.271 1.00 51.41 208 LEU A O 1
ATOM 1695 N N . GLU A 1 209 ? 3.542 -5.090 -17.803 1.00 48.91 209 GLU A N 1
ATOM 1696 C CA . GLU A 1 209 ? 2.326 -5.887 -18.023 1.00 48.91 209 GLU A CA 1
ATOM 1697 C C . GLU A 1 209 ? 2.647 -7.280 -18.591 1.00 48.91 209 GLU A C 1
ATOM 1699 O O . GLU A 1 209 ? 2.198 -8.278 -18.033 1.00 48.91 209 GLU A O 1
ATOM 1704 N N . ASN A 1 210 ? 3.506 -7.379 -19.611 1.00 46.28 210 ASN A N 1
ATOM 1705 C CA . ASN A 1 210 ? 3.893 -8.664 -20.208 1.00 46.28 210 ASN A CA 1
ATOM 1706 C C . ASN A 1 210 ? 4.708 -9.563 -19.269 1.00 46.28 210 ASN A C 1
ATOM 1708 O O . ASN A 1 210 ? 4.590 -10.787 -19.335 1.00 46.28 210 ASN A O 1
ATOM 1712 N N . ARG A 1 211 ? 5.553 -8.985 -18.407 1.00 47.66 211 ARG A N 1
ATOM 1713 C CA . ARG A 1 211 ? 6.353 -9.758 -17.445 1.00 47.66 211 ARG A CA 1
ATOM 1714 C C . ARG A 1 211 ? 5.556 -10.141 -16.210 1.00 47.66 211 ARG A C 1
ATOM 1716 O O . ARG A 1 211 ? 5.797 -11.209 -15.661 1.00 47.66 211 ARG A O 1
ATOM 1723 N N . ALA A 1 212 ? 4.630 -9.273 -15.802 1.00 40.78 212 ALA A N 1
ATOM 1724 C CA . ALA A 1 212 ? 3.660 -9.563 -14.771 1.00 40.78 212 ALA A CA 1
ATOM 1725 C C . ALA A 1 212 ? 2.924 -10.849 -15.185 1.00 40.78 212 ALA A C 1
ATOM 1727 O O . ALA A 1 212 ? 3.114 -11.838 -14.511 1.00 40.78 212 ALA A O 1
ATOM 1728 N N . VAL A 1 213 ? 2.268 -10.922 -16.347 1.00 36.19 213 VAL A N 1
ATOM 1729 C CA . VAL A 1 213 ? 1.492 -12.098 -16.829 1.00 36.19 213 VAL A CA 1
ATOM 1730 C C . VAL A 1 213 ? 2.250 -13.451 -16.863 1.00 36.19 213 VAL A C 1
ATOM 1732 O O . VAL A 1 213 ? 1.620 -14.491 -17.018 1.00 36.19 213 VAL A O 1
ATOM 1735 N N . ARG A 1 214 ? 3.583 -13.481 -16.730 1.00 38.91 214 ARG A N 1
ATOM 1736 C CA . ARG A 1 214 ? 4.411 -14.686 -16.935 1.00 38.91 214 ARG A CA 1
ATOM 1737 C C . ARG A 1 214 ? 4.973 -15.352 -15.675 1.00 38.91 214 ARG A C 1
ATOM 1739 O O . ARG A 1 214 ? 5.563 -16.422 -15.817 1.00 38.91 214 ARG A O 1
ATOM 1746 N N . TYR A 1 215 ? 4.837 -14.747 -14.496 1.00 35.53 215 TYR A N 1
ATOM 1747 C CA . TYR A 1 215 ? 5.195 -15.393 -13.224 1.00 35.53 215 TYR A CA 1
ATOM 1748 C C . TYR A 1 215 ? 3.963 -15.976 -12.554 1.00 35.53 215 TYR A C 1
ATOM 1750 O O . TYR A 1 215 ? 4.112 -17.044 -11.921 1.00 35.53 215 TYR A O 1
#

Sequence (215 aa):
MDKSHPGLGRDDGSSSNGNPDYIYVFLNQGNAWKRFDAPAYLDTTVNRVRVPIRFVSEMMGGQVSWDETGRRVTIHFPAVTRDVMKVIPTEGYDYTDLFDYEEYLPNGHRFYFEERTVSTPQRTIVLTIDHPVAVVDGQEVPLDAPPVIRNDRTMVPVRFIAEQMGAKVYWVGAQPIFRQDDGTMSGTYQVHIFTPFFPLYEYPSWYLENRAVRY

Foldseek 3Di:
DDQQDDDADADPDDDDVAQVLAAAEAEFPDPPPPDDPHHWHQDPVLSFIKDFPCVLLVVLVWDWDADPVQQKIKIKHAKDKDKFKEKDADPPDDPPPPPDPDDDDPDDDRTDIDIDIDIFHMWMWMAHAPDQWIAIPNDIDGFSGHFHADPNGTIGGSVVVLVSQPKDKHKEFCDRWHQDPVRTIHGHIYIYIYGPPHDSYPDDPVVVHVVRHND

Radius of gyration: 19.36 Å; chains: 1; bounding box: 44×45×56 Å

Secondary structure (DSSP, 8-state):
---SPP-PEEP-S------TT-EEEEETTS---PPPSS--EEETTTTEEEEEHHHHHHHTT-EEEEETTTTEEEEEEPPEEEEEEEEEEPTT---TTTT-SS---TT--SEEEEEEEEEE--EEEEEETT-SEEEETTEEEE-SS--EEETTEEEEEHHHHHHHTT-EEEEEESS--EE-TTS-EE--EEEEEE-TT--SS---HHHHHHHHTT-

InterPro domains:
  IPR012854 Copper amine oxidase-like, N-terminal [PF07833] (36-75)
  IPR012854 Copper amine oxidase-like, N-terminal [PF07833] (117-175)
  IPR036582 Copper amine oxidase-like, N-terminal domain superfamily [G3DSA:3.30.457.10] (114-170)
  IPR036582 Copper amine oxidase-like, N-terminal domain superfamily [SSF55383] (48-78)
  IPR036582 Copper amine oxidase-like, N-terminal domain superfamily [SSF55383] (117-174)